Protein AF-A0A1G1J7S9-F1 (afdb_monomer)

Nearest PDB structures (foldseek):
  3nrk-assembly1_A  TM=5.063E-01  e=8.860E-03  Leptospira interrogans serovar Copenhageni str. Fiocruz L1-130
  8tnm-assembly1_A  TM=2.641E-01  e=8.146E-01  synthetic construct

Mean predicted aligned error: 11.71 Å

Radius of gyration: 23.77 Å; Cα contacts (8 Å, |Δi|>4): 138; chains: 1; bounding box: 53×66×63 Å

Sequence (191 aa):
MLKLFRKYIKLIIWLIVISFVAWGAGTLSVSQNQTTSYAGAVGGEKILNKDFLMTLRFYELLTRNRELTLDIGELRGLVWQTLVLHREAKRQNLSVTDDEVRAEIERIFSLNGTFNQHLYDTWMKTNFQSKPREFEEALRKHLASQKLRNQYLEGVPDEARNEVWFKKIAELINNAHVEDYSTAPADTQSS

Foldseek 3Di:
DVPVVVVVVVVVVVVVVVVCVVVVVVPVPDDDPPPQDFQWAWQPHTHGPLLLVLLLLLQVVVCVVVVHDDDSVVSSVVSLLLVLLLVVLVVVVNFDDPVNLVVVQQVVQDDPSGHDPVSVQVCCCVRVVVDVVSNSVSVRSVVSSVVSLCVQCVVPDPVCSVVSSVVVSVVSSVNGPITGCNPPDPVPSDD

Solvent-accessible surface area (backbone atoms only — not comparable to full-atom values): 10961 Å² total; per-residue (Å²): 138,70,64,64,57,57,57,50,48,56,55,52,50,51,52,52,52,48,52,48,51,65,49,57,69,59,55,85,77,74,84,68,98,62,83,84,56,57,30,27,29,50,65,86,43,75,37,48,32,68,61,50,53,45,35,38,54,51,48,57,52,58,32,57,76,66,77,48,89,68,55,75,66,56,45,50,50,53,35,53,52,36,54,53,36,28,51,52,16,53,75,71,68,46,78,67,53,72,66,57,49,48,52,50,50,43,63,71,37,33,59,96,87,41,68,34,66,69,61,44,53,53,48,34,45,75,74,47,73,65,40,65,66,58,54,52,56,34,49,40,35,51,51,20,27,51,50,46,51,51,63,75,43,59,94,50,54,78,92,49,39,63,59,55,48,52,55,50,51,53,53,51,53,63,73,27,56,70,42,76,44,74,79,53,69,85,84,70,84,78,128

Structure (mmCIF, N/CA/C/O backbone):
data_AF-A0A1G1J7S9-F1
#
_entry.id   AF-A0A1G1J7S9-F1
#
loop_
_atom_site.group_PDB
_atom_site.id
_atom_site.type_symbol
_atom_site.label_atom_id
_atom_site.label_alt_id
_atom_site.label_comp_id
_atom_site.label_asym_id
_atom_site.label_entity_id
_atom_site.label_seq_id
_atom_site.pdbx_PDB_ins_code
_atom_site.Cartn_x
_atom_site.Cartn_y
_atom_site.Cartn_z
_atom_site.occupancy
_atom_site.B_iso_or_equiv
_atom_site.auth_seq_id
_atom_site.auth_comp_id
_atom_site.auth_asym_id
_atom_site.auth_atom_id
_atom_site.pdbx_PDB_model_num
ATOM 1 N N . MET A 1 1 ? 29.968 -47.667 37.867 1.00 56.06 1 MET A N 1
ATOM 2 C CA . MET A 1 1 ? 29.941 -46.210 38.146 1.00 56.06 1 MET A CA 1
ATOM 3 C C . MET A 1 1 ? 29.423 -45.354 36.963 1.00 56.06 1 MET A C 1
ATOM 5 O O . MET A 1 1 ? 29.888 -44.247 36.772 1.00 56.06 1 MET A O 1
ATOM 9 N N . LEU A 1 2 ? 28.399 -45.794 36.204 1.00 57.56 2 LEU A N 1
ATOM 10 C CA . LEU A 1 2 ? 27.797 -45.019 35.081 1.00 57.56 2 LEU A CA 1
ATOM 11 C C . LEU A 1 2 ? 26.280 -44.756 35.238 1.00 57.56 2 LEU A C 1
ATOM 13 O O . LEU A 1 2 ? 25.631 -44.210 34.344 1.00 57.56 2 LEU A O 1
ATOM 17 N N . LYS A 1 3 ? 25.686 -45.175 36.365 1.00 55.25 3 LYS A N 1
ATOM 18 C CA . LYS A 1 3 ? 24.265 -44.929 36.684 1.00 55.25 3 LYS A CA 1
ATOM 19 C C . LYS A 1 3 ? 24.063 -43.648 37.501 1.00 55.25 3 LYS A C 1
ATOM 21 O O . LYS A 1 3 ? 23.069 -42.962 37.303 1.00 55.25 3 LYS A O 1
ATOM 26 N N . LEU A 1 4 ? 25.037 -43.287 38.341 1.00 55.78 4 LEU A N 1
ATOM 27 C CA . LEU A 1 4 ? 25.034 -42.025 39.090 1.00 55.78 4 LEU A CA 1
ATOM 28 C C . LEU A 1 4 ? 25.212 -40.824 38.145 1.00 55.78 4 LEU A C 1
ATOM 30 O O . LEU A 1 4 ? 24.419 -39.893 38.201 1.00 55.78 4 LEU A O 1
ATOM 34 N N . PHE A 1 5 ? 26.135 -40.904 37.179 1.00 55.94 5 PHE A N 1
ATOM 35 C CA . PHE A 1 5 ? 26.350 -39.852 36.171 1.00 55.94 5 PHE A CA 1
ATOM 36 C C . PHE A 1 5 ? 25.091 -39.537 35.346 1.00 55.94 5 PHE A C 1
ATOM 38 O O . PHE A 1 5 ? 24.748 -38.376 35.155 1.00 55.94 5 PHE A O 1
ATOM 45 N N . ARG A 1 6 ? 24.327 -40.561 34.934 1.00 60.84 6 ARG A N 1
ATOM 46 C CA . ARG A 1 6 ? 23.051 -40.377 34.217 1.00 60.84 6 ARG A CA 1
ATOM 47 C C . ARG A 1 6 ? 21.948 -39.747 35.073 1.00 60.84 6 ARG A C 1
ATOM 49 O O . ARG A 1 6 ? 21.084 -39.063 34.529 1.00 60.84 6 ARG A O 1
ATOM 56 N N . LYS A 1 7 ? 21.976 -39.957 36.395 1.00 64.44 7 LYS A N 1
ATOM 57 C CA . LYS A 1 7 ? 21.019 -39.353 37.335 1.00 64.44 7 LYS A CA 1
ATOM 58 C C . LYS A 1 7 ? 21.272 -37.851 37.490 1.00 64.44 7 LYS A C 1
ATOM 60 O O . LYS A 1 7 ? 20.320 -37.079 37.443 1.00 64.44 7 LYS A O 1
ATOM 65 N N . TYR A 1 8 ? 22.537 -37.441 37.591 1.00 72.19 8 TYR A N 1
ATOM 66 C CA . TYR A 1 8 ? 22.898 -36.024 37.704 1.00 72.19 8 TYR A CA 1
ATOM 67 C C . TYR A 1 8 ? 22.869 -35.285 36.360 1.00 72.19 8 TYR A C 1
ATOM 69 O O . TYR A 1 8 ? 22.501 -34.119 36.339 1.00 72.19 8 TYR A O 1
ATOM 77 N N . ILE A 1 9 ? 23.133 -35.957 35.230 1.00 77.81 9 ILE A N 1
ATOM 78 C CA . ILE A 1 9 ? 22.975 -35.368 33.886 1.00 77.81 9 ILE A CA 1
ATOM 79 C C . ILE A 1 9 ? 21.539 -34.891 33.647 1.00 77.81 9 ILE A C 1
ATOM 81 O O . ILE A 1 9 ? 21.345 -33.773 33.186 1.00 77.81 9 ILE A O 1
ATOM 85 N N . LYS A 1 10 ? 20.523 -35.694 33.999 1.00 71.88 10 LYS A N 1
ATOM 86 C CA . LYS A 1 10 ? 19.121 -35.265 33.855 1.00 71.88 10 LYS A CA 1
ATOM 87 C C . LYS A 1 10 ? 18.805 -34.035 34.708 1.00 71.88 10 LYS A C 1
ATOM 89 O O . LYS A 1 10 ? 18.082 -33.159 34.251 1.00 71.88 10 LYS A O 1
ATOM 94 N N . LEU A 1 11 ? 19.371 -33.961 35.913 1.00 80.56 11 LEU A N 1
ATOM 95 C CA . LEU A 1 11 ? 19.177 -32.838 36.830 1.00 80.56 11 LEU A CA 1
ATOM 96 C C . LEU A 1 11 ? 19.876 -31.561 36.328 1.00 80.56 11 LEU A C 1
ATOM 98 O O . LEU A 1 11 ? 19.285 -30.488 36.375 1.00 80.56 11 LEU A O 1
ATOM 102 N N . ILE A 1 12 ? 21.085 -31.685 35.773 1.00 80.50 12 ILE A N 1
ATOM 103 C CA . ILE A 1 12 ? 21.832 -30.573 35.164 1.00 80.50 12 ILE A CA 1
ATOM 104 C C . ILE A 1 12 ? 21.127 -30.064 33.900 1.00 80.50 12 ILE A C 1
ATOM 106 O O . ILE A 1 12 ? 20.976 -28.858 33.735 1.00 80.50 12 ILE A O 1
ATOM 110 N N . ILE A 1 13 ? 20.638 -30.960 33.034 1.00 81.19 13 ILE A N 1
ATOM 111 C CA . ILE A 1 13 ? 19.870 -30.576 31.838 1.00 81.19 13 ILE A CA 1
ATOM 112 C C . ILE A 1 13 ? 18.599 -29.825 32.242 1.00 81.19 13 ILE A C 1
ATOM 114 O O . ILE A 1 13 ? 18.286 -28.800 31.647 1.00 81.19 13 ILE A O 1
ATOM 118 N N . TRP A 1 14 ? 17.890 -30.287 33.274 1.00 82.56 14 TRP A N 1
ATOM 119 C CA . TRP A 1 14 ? 16.675 -29.618 33.737 1.00 82.56 14 TRP A CA 1
ATOM 120 C C . TRP A 1 14 ? 16.963 -28.224 34.320 1.00 82.56 14 TRP A C 1
ATOM 122 O O . TRP A 1 14 ? 16.223 -27.283 34.045 1.00 82.56 14 TRP A O 1
ATOM 132 N N . LEU A 1 15 ? 18.087 -28.056 35.027 1.00 83.88 15 LEU A N 1
ATOM 133 C CA . LEU A 1 15 ? 18.566 -26.748 35.492 1.00 83.88 15 LEU A CA 1
ATOM 134 C C . LEU A 1 15 ? 18.908 -25.789 34.339 1.00 83.88 15 LEU A C 1
ATOM 136 O O . LEU A 1 15 ? 18.556 -24.615 34.411 1.00 83.88 15 LEU A O 1
ATOM 140 N N . ILE A 1 16 ? 19.546 -26.279 33.270 1.00 81.31 16 ILE A N 1
ATOM 141 C CA . ILE A 1 16 ? 19.858 -25.475 32.073 1.00 81.31 16 ILE A CA 1
ATOM 142 C C . ILE A 1 16 ? 18.579 -25.092 31.321 1.00 81.31 16 ILE A C 1
ATOM 144 O O . ILE A 1 16 ? 18.435 -23.958 30.882 1.00 81.31 16 ILE A O 1
ATOM 148 N N . VAL A 1 17 ? 17.620 -26.009 31.183 1.00 80.81 17 VAL A N 1
ATOM 149 C CA . VAL A 1 17 ? 16.337 -25.704 30.532 1.00 80.81 17 VAL A CA 1
ATOM 150 C C . VAL A 1 17 ? 15.580 -24.634 31.318 1.00 80.81 17 VAL A C 1
ATOM 152 O O . VAL A 1 17 ? 15.053 -23.705 30.718 1.00 80.81 17 VAL A O 1
ATOM 155 N N . ILE A 1 18 ? 15.575 -24.696 32.652 1.00 80.06 18 ILE A N 1
ATOM 156 C CA . ILE A 1 18 ? 14.929 -23.669 33.480 1.00 80.06 18 ILE A CA 1
ATOM 157 C C . ILE A 1 18 ? 15.665 -22.339 33.424 1.00 80.06 18 ILE A C 1
ATOM 159 O O . ILE A 1 18 ? 14.998 -21.311 33.388 1.00 80.06 18 ILE A O 1
ATOM 163 N N . SER A 1 19 ? 16.999 -22.318 33.364 1.00 74.81 19 SER A N 1
ATOM 164 C CA . SER A 1 19 ? 17.717 -21.056 33.166 1.00 74.81 19 SER A CA 1
ATOM 165 C C . SER A 1 19 ? 17.421 -20.452 31.789 1.00 74.81 19 SER A C 1
ATOM 167 O O . SER A 1 19 ? 17.214 -19.247 31.697 1.00 74.81 19 SER A O 1
ATOM 169 N N . PHE A 1 20 ? 17.284 -21.272 30.741 1.00 73.00 20 PHE A N 1
ATOM 170 C CA . PHE A 1 20 ? 16.847 -20.824 29.415 1.00 73.00 20 PHE A CA 1
ATOM 171 C C . PHE A 1 20 ? 15.379 -20.398 29.365 1.00 73.00 20 PHE A C 1
ATOM 173 O O . PHE A 1 20 ? 15.055 -19.513 28.590 1.00 73.00 20 PHE A O 1
ATOM 180 N N . VAL A 1 21 ? 14.484 -20.967 30.173 1.00 69.69 21 VAL A N 1
ATOM 181 C CA . VAL A 1 21 ? 13.082 -20.519 30.251 1.00 69.69 21 VAL A CA 1
ATOM 182 C C . VAL A 1 21 ?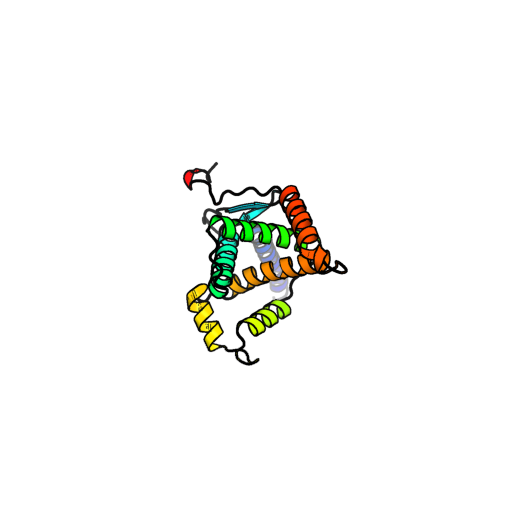 12.965 -19.247 31.096 1.00 69.69 21 VAL A C 1
ATOM 184 O O . VAL A 1 21 ? 12.269 -18.318 30.701 1.00 69.69 21 VAL A O 1
ATOM 187 N N . ALA A 1 22 ? 13.691 -19.154 32.211 1.00 67.06 22 ALA A N 1
ATOM 188 C CA . ALA A 1 22 ? 13.709 -17.977 33.077 1.00 67.06 22 ALA A CA 1
ATOM 189 C C . ALA A 1 22 ? 14.392 -16.771 32.412 1.00 67.06 22 ALA A C 1
ATOM 191 O O . ALA A 1 22 ? 13.950 -15.641 32.602 1.00 67.06 22 ALA A O 1
ATOM 192 N N . TRP A 1 23 ? 15.431 -16.996 31.600 1.00 60.09 23 TRP A N 1
ATOM 193 C CA . TRP A 1 23 ? 16.099 -15.930 30.849 1.00 60.09 23 TRP A CA 1
ATOM 194 C C . TRP A 1 23 ? 15.500 -15.729 29.449 1.00 60.09 23 TRP A C 1
ATOM 196 O O . TRP A 1 23 ? 15.384 -14.597 28.992 1.00 60.09 23 TRP A O 1
ATOM 206 N N . GLY A 1 24 ? 15.044 -16.796 28.788 1.00 49.41 24 GLY A N 1
ATOM 207 C CA . GLY A 1 24 ? 14.437 -16.769 27.451 1.00 49.41 24 GLY A CA 1
ATOM 208 C C . GLY A 1 24 ? 12.995 -16.264 27.413 1.00 49.41 24 GLY A C 1
ATOM 209 O O . GLY A 1 24 ? 12.549 -15.801 26.369 1.00 49.41 24 GLY A O 1
ATOM 210 N N . ALA A 1 25 ? 12.279 -16.264 28.544 1.00 54.41 25 ALA A N 1
ATOM 211 C CA . ALA A 1 25 ? 11.043 -15.491 28.690 1.00 54.41 25 ALA A CA 1
ATOM 212 C C . ALA A 1 25 ? 11.312 -13.986 28.909 1.00 54.41 25 ALA A C 1
ATOM 214 O O . ALA A 1 25 ? 10.426 -13.167 28.681 1.00 54.41 25 ALA A O 1
ATOM 215 N N . GLY A 1 26 ? 12.530 -13.612 29.323 1.00 47.41 26 GLY A N 1
ATOM 216 C CA . GLY A 1 26 ? 12.946 -12.223 29.554 1.00 47.41 26 GLY A CA 1
ATOM 217 C C . GLY A 1 26 ? 13.626 -11.543 28.358 1.00 47.41 26 GLY A C 1
ATOM 218 O O . GLY A 1 26 ? 13.825 -10.331 28.384 1.00 47.41 26 GLY A O 1
ATOM 219 N N . THR A 1 27 ? 13.971 -12.278 27.296 1.00 46.66 27 THR A N 1
ATOM 220 C CA . THR A 1 27 ? 14.646 -11.733 26.101 1.00 46.66 27 THR A CA 1
ATOM 221 C C . THR A 1 27 ? 13.706 -11.311 24.972 1.00 46.66 27 THR A C 1
ATOM 223 O O . THR A 1 27 ? 14.185 -10.837 23.945 1.00 46.66 27 THR A O 1
ATOM 226 N N . LEU A 1 28 ? 12.381 -11.353 25.166 1.00 45.84 28 LEU A N 1
ATOM 227 C CA . LEU A 1 28 ? 11.438 -10.667 24.264 1.00 45.84 28 LEU A CA 1
ATOM 228 C C . LEU A 1 28 ? 11.470 -9.131 24.398 1.00 45.84 28 LEU A C 1
ATOM 230 O O . LEU A 1 28 ? 10.787 -8.444 23.645 1.00 45.84 28 LEU A O 1
ATOM 234 N N . SER A 1 29 ? 12.307 -8.587 25.287 1.00 52.69 29 SER A N 1
ATOM 235 C CA . SER A 1 29 ? 12.442 -7.142 25.503 1.00 52.69 29 SER A CA 1
ATOM 236 C C . SER A 1 29 ? 13.888 -6.646 25.397 1.00 52.69 29 SER A C 1
ATOM 238 O O . SER A 1 29 ? 14.289 -5.743 26.128 1.00 52.69 29 SER A O 1
ATOM 240 N N . VAL A 1 30 ? 14.693 -7.216 24.491 1.00 45.62 30 VAL A N 1
ATOM 241 C CA . VAL A 1 30 ? 15.992 -6.634 24.113 1.00 45.62 30 VAL A CA 1
ATOM 242 C C . VAL A 1 30 ? 16.051 -6.413 22.609 1.00 45.62 30 VAL A C 1
ATOM 244 O O . VAL A 1 30 ? 16.372 -7.323 21.855 1.00 45.62 30 VAL A O 1
ATOM 247 N N . SER A 1 31 ? 15.752 -5.180 22.201 1.00 40.19 31 SER A N 1
ATOM 248 C CA . SER A 1 31 ? 16.283 -4.451 21.036 1.00 40.19 31 SER A CA 1
ATOM 249 C C . SER A 1 31 ? 15.275 -3.330 20.764 1.00 40.19 31 SER A C 1
ATOM 251 O O . SER A 1 31 ? 14.092 -3.595 20.625 1.00 40.19 31 SER A O 1
ATOM 253 N N . GLN A 1 32 ? 15.587 -2.046 20.704 1.00 38.81 32 GLN A N 1
ATOM 254 C CA . GLN A 1 32 ? 16.833 -1.304 20.654 1.00 38.81 32 GLN A CA 1
ATOM 255 C C . GLN A 1 32 ? 16.390 0.158 20.723 1.00 38.81 32 GLN A C 1
ATOM 257 O O . GLN A 1 32 ? 15.268 0.489 20.343 1.00 38.81 32 GLN A O 1
ATOM 262 N N . ASN A 1 33 ? 17.258 1.026 21.220 1.00 38.06 33 ASN A N 1
ATOM 263 C CA . ASN A 1 33 ? 17.062 2.470 21.322 1.00 38.06 33 ASN A CA 1
ATOM 264 C C . ASN A 1 33 ? 17.005 3.146 19.926 1.00 38.06 33 ASN A C 1
ATOM 266 O O . ASN A 1 33 ? 17.763 4.061 19.626 1.00 38.06 33 ASN A O 1
ATOM 270 N N . GLN A 1 34 ? 16.147 2.663 19.027 1.00 45.53 34 GLN A N 1
ATOM 271 C CA . GLN A 1 34 ? 15.606 3.442 17.928 1.00 45.53 34 GLN A CA 1
ATOM 272 C C . GLN A 1 34 ? 14.356 4.089 18.498 1.00 45.53 34 GLN A C 1
ATOM 274 O O . GLN A 1 34 ? 13.411 3.393 18.868 1.00 45.53 34 GLN A O 1
ATOM 279 N N . THR A 1 35 ? 14.374 5.411 18.625 1.00 52.56 35 THR A N 1
ATOM 280 C CA . THR A 1 35 ? 13.172 6.201 18.874 1.00 52.56 35 THR A CA 1
ATOM 281 C C . THR A 1 35 ? 12.108 5.731 17.885 1.00 52.56 35 THR A C 1
ATOM 283 O O . THR A 1 35 ? 12.190 5.992 16.686 1.00 52.56 35 THR A O 1
ATOM 286 N N . THR A 1 36 ? 11.168 4.913 18.361 1.00 64.31 36 THR A N 1
ATOM 287 C CA . THR A 1 36 ? 10.119 4.353 17.514 1.00 64.31 36 THR A CA 1
ATOM 288 C C . THR A 1 36 ? 9.196 5.513 17.187 1.00 64.31 36 THR A C 1
ATOM 290 O O . THR A 1 36 ? 8.314 5.855 17.968 1.00 64.31 36 THR A O 1
ATOM 293 N N . SER A 1 37 ? 9.496 6.193 16.084 1.00 85.19 37 SER A N 1
ATOM 294 C CA . SER A 1 37 ? 8.723 7.329 15.607 1.00 85.19 37 SER A CA 1
ATOM 295 C C . SER A 1 37 ? 7.482 6.807 14.898 1.00 85.19 37 SER A C 1
ATOM 297 O O . SER A 1 37 ? 7.543 5.867 14.094 1.00 85.19 37 SER A O 1
ATOM 299 N N . TYR A 1 38 ? 6.351 7.423 15.215 1.00 88.94 38 TYR A N 1
ATOM 300 C CA . TYR A 1 38 ? 5.054 7.104 14.643 1.00 88.94 38 TYR A CA 1
ATOM 301 C C . TYR A 1 38 ? 4.639 8.229 13.698 1.00 88.94 38 TYR A C 1
ATOM 303 O O . TYR A 1 38 ? 4.807 9.407 14.012 1.00 88.94 38 TYR A O 1
ATOM 311 N N . ALA A 1 39 ? 4.100 7.863 12.537 1.00 91.12 39 ALA A N 1
ATOM 312 C CA . ALA A 1 39 ? 3.533 8.828 11.595 1.00 91.12 39 ALA A CA 1
ATOM 313 C C . ALA A 1 39 ? 2.125 9.274 12.005 1.00 91.12 39 ALA A C 1
ATOM 315 O O . ALA A 1 39 ? 1.639 10.286 11.517 1.00 91.12 39 ALA A O 1
ATOM 316 N N . GLY A 1 40 ? 1.461 8.518 12.879 1.00 92.19 40 GLY A N 1
ATOM 317 C CA . GLY A 1 40 ? 0.076 8.760 13.251 1.00 92.19 40 GLY A CA 1
ATOM 318 C C . GLY A 1 40 ? -0.571 7.538 13.881 1.00 92.19 40 GLY A C 1
ATOM 319 O O . GLY A 1 40 ? 0.119 6.585 14.266 1.00 92.19 40 GLY A O 1
ATOM 320 N N . ALA A 1 41 ? -1.896 7.542 13.934 1.00 90.81 41 ALA A N 1
ATOM 321 C CA . ALA A 1 41 ? -2.703 6.420 14.379 1.00 90.81 41 ALA A CA 1
ATOM 322 C C . ALA A 1 41 ? -3.950 6.242 13.506 1.00 90.81 41 ALA A C 1
ATOM 324 O O . ALA A 1 41 ? -4.498 7.196 12.958 1.00 90.81 41 ALA A O 1
ATOM 325 N N . VAL A 1 42 ? -4.401 4.995 13.390 1.00 90.94 42 VAL A N 1
ATOM 326 C CA . VAL A 1 42 ? -5.665 4.625 12.747 1.00 90.94 42 VAL A CA 1
ATOM 327 C C . VAL A 1 42 ? -6.445 3.792 13.755 1.00 90.94 42 VAL A C 1
ATOM 329 O O . VAL A 1 42 ? -5.980 2.738 14.184 1.00 90.94 42 VAL A O 1
ATOM 332 N N . GLY A 1 43 ? -7.607 4.267 14.194 1.00 86.12 43 GLY A N 1
ATOM 333 C CA . GLY A 1 43 ? -8.473 3.581 15.153 1.00 86.12 43 GLY A CA 1
ATOM 334 C C . GLY A 1 43 ? -7.741 3.211 16.445 1.00 86.12 43 GLY A C 1
ATOM 335 O O . GLY A 1 43 ? -7.850 2.071 16.901 1.00 86.12 43 GLY A O 1
ATOM 336 N N . GLY A 1 44 ? -6.911 4.127 16.955 1.00 85.25 44 GLY A N 1
ATOM 337 C CA . GLY A 1 44 ? -6.095 3.948 18.161 1.00 85.25 44 GLY A CA 1
ATOM 338 C C . GLY A 1 44 ? -4.854 3.054 18.013 1.00 85.25 44 GLY A C 1
ATOM 339 O O . GLY A 1 44 ? -4.089 2.925 18.966 1.00 85.25 44 GLY A O 1
ATOM 340 N N . GLU A 1 45 ? -4.608 2.446 16.848 1.00 88.19 45 GLU A N 1
ATOM 341 C CA . GLU A 1 45 ? -3.373 1.690 16.590 1.00 88.19 45 GLU A CA 1
ATOM 342 C C . GLU A 1 45 ? -2.344 2.605 15.937 1.00 88.19 45 GLU A C 1
ATOM 344 O O . GLU A 1 45 ? -2.616 3.235 14.912 1.00 88.19 45 GLU A O 1
ATOM 349 N N . LYS A 1 46 ? -1.155 2.674 16.532 1.00 91.31 46 LYS A N 1
ATOM 350 C CA . LYS A 1 46 ? -0.091 3.539 16.036 1.00 91.31 46 LYS A CA 1
ATOM 351 C C . LYS A 1 46 ? 0.501 2.986 14.741 1.00 91.31 46 LYS A C 1
ATOM 353 O O . LYS A 1 46 ? 0.829 1.805 14.651 1.00 91.31 46 LYS A O 1
ATOM 358 N N . ILE A 1 47 ? 0.711 3.867 13.770 1.00 92.06 47 ILE A N 1
ATOM 359 C CA . ILE A 1 47 ? 1.382 3.555 12.511 1.00 92.06 47 ILE A CA 1
ATOM 360 C C . ILE A 1 47 ? 2.846 3.962 12.617 1.00 92.06 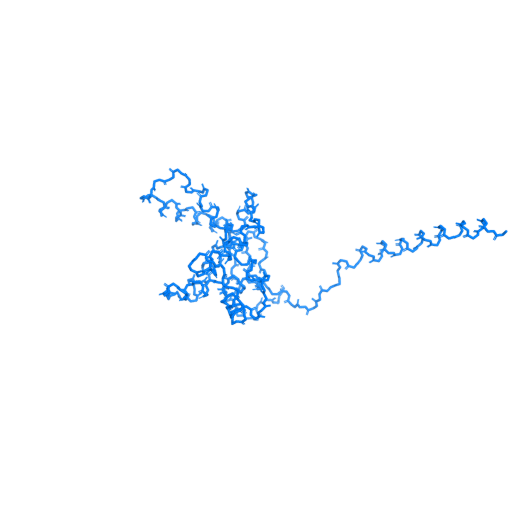47 ILE A C 1
ATOM 362 O O . ILE A 1 47 ? 3.171 5.130 12.843 1.00 92.06 47 ILE A O 1
ATOM 366 N N . LEU A 1 48 ? 3.743 2.993 12.435 1.00 91.44 48 LEU A N 1
ATOM 367 C CA . LEU A 1 48 ? 5.180 3.243 12.407 1.00 91.44 48 LEU A CA 1
ATOM 368 C C . LEU A 1 48 ? 5.529 4.196 11.263 1.00 91.44 48 LEU A C 1
ATOM 370 O O . LEU A 1 48 ? 5.077 4.020 10.131 1.00 91.44 48 LEU A O 1
ATOM 374 N N . ASN A 1 49 ? 6.405 5.165 11.532 1.00 90.31 49 ASN A N 1
ATOM 375 C CA . ASN A 1 49 ? 6.830 6.124 10.514 1.00 90.31 49 ASN A CA 1
ATOM 376 C C . ASN A 1 49 ? 7.488 5.424 9.312 1.00 90.31 49 ASN A C 1
ATOM 378 O O . ASN A 1 49 ? 7.280 5.804 8.163 1.00 90.31 49 ASN A O 1
ATOM 382 N N . LYS A 1 50 ? 8.207 4.321 9.562 1.00 89.19 50 LYS A N 1
ATOM 383 C CA . LYS A 1 50 ? 8.763 3.473 8.502 1.00 89.19 50 LYS A CA 1
ATOM 384 C C . LYS A 1 50 ? 7.684 2.954 7.542 1.00 89.19 50 LYS A C 1
ATOM 386 O O . LYS A 1 50 ? 7.887 3.006 6.332 1.00 89.19 50 LYS A O 1
ATOM 391 N N . ASP A 1 51 ? 6.562 2.461 8.062 1.00 90.31 51 ASP A N 1
ATOM 392 C CA . ASP A 1 51 ? 5.485 1.898 7.238 1.00 90.31 51 ASP A CA 1
ATOM 393 C C . ASP A 1 51 ? 4.784 2.976 6.412 1.00 90.31 51 ASP A C 1
ATOM 395 O O . ASP A 1 51 ? 4.466 2.757 5.238 1.00 90.31 51 ASP A O 1
ATOM 399 N N . PHE A 1 52 ? 4.592 4.155 7.004 1.00 93.38 52 PHE A N 1
ATOM 400 C CA . PHE A 1 52 ? 4.050 5.317 6.312 1.00 93.38 52 PHE A CA 1
ATOM 401 C C . PHE A 1 52 ? 4.955 5.754 5.155 1.00 93.38 52 PHE A C 1
ATOM 403 O O . PHE A 1 52 ? 4.506 5.801 4.013 1.00 93.38 52 PHE A O 1
ATOM 410 N N . LEU A 1 53 ? 6.245 5.990 5.419 1.00 91.25 53 LEU A N 1
ATOM 411 C CA . LEU A 1 53 ? 7.209 6.437 4.405 1.00 91.25 53 LEU A CA 1
ATOM 412 C C . LEU A 1 53 ? 7.412 5.407 3.288 1.00 91.25 53 LEU A C 1
ATOM 414 O O . LEU A 1 53 ? 7.555 5.774 2.124 1.00 91.25 53 LEU A O 1
ATOM 418 N N . MET A 1 54 ? 7.391 4.115 3.622 1.00 91.50 54 MET A N 1
ATOM 419 C CA . MET A 1 54 ? 7.444 3.029 2.643 1.00 91.50 54 MET A CA 1
ATOM 420 C C . MET A 1 54 ? 6.235 3.065 1.697 1.00 91.50 54 MET A C 1
ATOM 422 O O . MET A 1 54 ? 6.391 2.944 0.483 1.00 91.50 54 MET A O 1
ATOM 426 N N . THR A 1 55 ? 5.035 3.264 2.248 1.00 93.12 55 THR A N 1
ATOM 427 C CA . THR A 1 55 ? 3.793 3.356 1.467 1.00 93.12 55 THR A CA 1
ATOM 428 C C . THR A 1 55 ? 3.756 4.645 0.640 1.00 93.12 55 THR A C 1
ATOM 430 O O . THR A 1 55 ? 3.346 4.619 -0.518 1.00 93.12 55 THR A O 1
ATOM 433 N N . LEU A 1 56 ? 4.248 5.759 1.192 1.00 92.88 56 LEU A N 1
ATOM 434 C CA . LEU A 1 56 ? 4.383 7.034 0.486 1.00 92.88 56 LEU A CA 1
ATOM 435 C C . LEU A 1 56 ? 5.293 6.901 -0.734 1.00 92.88 56 LEU A C 1
ATOM 437 O O . LEU A 1 56 ? 4.874 7.212 -1.846 1.00 92.88 56 LEU A O 1
ATOM 441 N N . ARG A 1 57 ? 6.492 6.342 -0.542 1.00 90.50 57 ARG A N 1
ATOM 442 C CA . ARG A 1 57 ? 7.442 6.079 -1.626 1.00 90.50 57 ARG A CA 1
ATOM 443 C C . ARG A 1 57 ? 6.839 5.191 -2.714 1.00 90.50 57 ARG A C 1
ATOM 445 O O . ARG A 1 57 ? 7.072 5.430 -3.893 1.00 90.50 57 ARG A O 1
ATOM 452 N N . PHE A 1 58 ? 6.059 4.175 -2.347 1.00 91.56 58 PHE A N 1
ATOM 453 C CA . PHE A 1 58 ? 5.359 3.347 -3.331 1.00 91.56 58 PHE A CA 1
ATOM 454 C C . PHE A 1 58 ? 4.410 4.179 -4.210 1.00 91.56 58 PHE A C 1
ATOM 456 O O . PHE A 1 58 ? 4.452 4.053 -5.435 1.00 91.56 58 PHE A O 1
ATOM 463 N N . TYR A 1 59 ? 3.603 5.062 -3.613 1.00 90.69 59 TYR A N 1
ATOM 464 C CA . TYR A 1 59 ? 2.675 5.905 -4.369 1.00 90.69 59 TYR A CA 1
ATOM 465 C C . TYR A 1 59 ? 3.369 6.991 -5.188 1.00 90.69 59 TYR A C 1
ATOM 467 O O . TYR A 1 59 ? 2.966 7.191 -6.329 1.00 90.69 59 TYR A O 1
ATOM 475 N N . GLU A 1 60 ? 4.439 7.611 -4.682 1.00 89.69 60 GLU A N 1
ATOM 476 C CA . GLU A 1 60 ? 5.273 8.552 -5.451 1.00 89.69 60 GLU A CA 1
ATOM 477 C C . GLU A 1 60 ? 5.766 7.935 -6.770 1.00 89.69 60 GLU A C 1
ATOM 479 O O . GLU A 1 60 ? 5.776 8.580 -7.817 1.00 89.69 60 GLU A O 1
ATOM 484 N N . LEU A 1 61 ? 6.160 6.661 -6.735 1.00 87.19 61 LEU A N 1
ATOM 485 C CA . LEU A 1 61 ? 6.645 5.940 -7.912 1.00 87.19 61 LEU A CA 1
ATOM 486 C C . LEU A 1 61 ? 5.505 5.527 -8.840 1.00 87.19 61 LEU A C 1
ATOM 488 O O . LEU A 1 61 ? 5.630 5.626 -10.062 1.00 87.19 61 LEU A O 1
ATOM 492 N N . LEU A 1 62 ? 4.392 5.066 -8.268 1.00 84.81 62 LEU A N 1
ATOM 493 C CA . LEU A 1 62 ? 3.226 4.636 -9.030 1.00 84.81 62 LEU A CA 1
ATOM 494 C C . LEU A 1 62 ? 2.590 5.798 -9.805 1.00 84.81 62 LEU A C 1
ATOM 496 O O . LEU A 1 62 ? 2.190 5.606 -10.953 1.00 84.81 62 LEU A O 1
ATOM 500 N N . THR A 1 63 ? 2.494 6.984 -9.201 1.00 83.38 63 THR A N 1
ATOM 501 C CA . THR A 1 63 ? 1.893 8.174 -9.826 1.00 83.38 63 THR A CA 1
ATOM 502 C C . THR A 1 63 ? 2.823 8.793 -10.859 1.00 83.38 63 THR A C 1
ATOM 504 O O . THR A 1 63 ? 2.377 9.093 -11.967 1.00 83.38 63 THR A O 1
ATOM 507 N N . ARG A 1 64 ? 4.131 8.865 -10.566 1.00 77.75 64 ARG A N 1
ATOM 508 C CA . ARG A 1 64 ? 5.151 9.317 -11.522 1.00 77.75 64 ARG A CA 1
ATOM 509 C C . ARG A 1 64 ? 5.164 8.474 -12.795 1.00 77.75 64 ARG A C 1
ATOM 511 O O . ARG A 1 64 ? 5.252 9.026 -13.886 1.00 77.75 64 ARG A O 1
ATOM 518 N N . ASN A 1 65 ? 5.030 7.154 -12.669 1.00 69.00 65 ASN A N 1
ATOM 519 C CA . ASN A 1 65 ? 4.951 6.250 -13.821 1.00 69.00 65 ASN A CA 1
ATOM 520 C C . ASN A 1 65 ? 3.675 6.433 -14.664 1.00 69.00 65 ASN A C 1
ATOM 522 O O . ASN A 1 65 ? 3.626 5.944 -15.788 1.00 69.00 65 ASN A O 1
ATOM 526 N N . ARG A 1 66 ? 2.639 7.095 -14.132 1.00 71.75 66 ARG A N 1
ATOM 527 C CA . ARG A 1 66 ? 1.356 7.346 -14.812 1.00 71.75 66 ARG A CA 1
ATOM 528 C C . ARG A 1 66 ? 1.205 8.784 -15.314 1.00 71.75 66 ARG A C 1
ATOM 530 O O . ARG A 1 66 ? 0.101 9.154 -15.695 1.00 71.75 66 ARG A O 1
ATOM 537 N N . GLU A 1 67 ? 2.271 9.586 -15.265 1.00 74.31 67 GLU A N 1
ATOM 538 C CA . GLU A 1 67 ? 2.243 11.026 -15.582 1.00 74.31 67 GLU A CA 1
ATOM 539 C C . GLU A 1 67 ? 1.218 11.819 -14.743 1.00 74.31 67 GLU A C 1
ATOM 541 O O . GLU A 1 67 ? 0.780 12.904 -15.119 1.00 74.31 67 GLU A O 1
ATOM 546 N N . LEU A 1 68 ? 0.843 11.288 -13.573 1.00 75.00 68 LEU A N 1
ATOM 547 C CA . LEU A 1 68 ? -0.045 11.957 -12.630 1.00 75.00 68 LEU A CA 1
ATOM 548 C C . LEU A 1 68 ? 0.798 12.802 -11.675 1.00 75.00 68 LEU A C 1
ATOM 550 O O . LEU A 1 68 ? 1.519 12.266 -10.830 1.00 75.00 68 LEU A O 1
ATOM 554 N N . THR A 1 69 ? 0.692 14.122 -11.796 1.00 77.75 69 THR A N 1
ATOM 555 C CA . THR A 1 69 ? 1.324 15.061 -10.864 1.00 77.75 69 THR A CA 1
ATOM 556 C C . THR A 1 69 ? 0.395 15.276 -9.679 1.00 77.75 69 THR A C 1
ATOM 558 O O . THR A 1 69 ? -0.498 16.114 -9.745 1.00 77.75 69 THR A O 1
ATOM 561 N N . LEU A 1 70 ? 0.593 14.491 -8.621 1.00 84.31 70 LEU A N 1
ATOM 562 C CA . LEU A 1 70 ? -0.050 14.726 -7.330 1.00 84.31 70 LEU A CA 1
ATOM 563 C C . LEU A 1 70 ? 0.863 15.562 -6.442 1.00 84.31 70 LEU A C 1
ATOM 565 O O . LEU A 1 70 ? 2.082 15.349 -6.429 1.00 84.31 70 LEU A O 1
ATOM 569 N N . ASP A 1 71 ? 0.283 16.482 -5.681 1.00 88.62 71 ASP A N 1
ATOM 570 C CA . ASP A 1 71 ? 1.028 17.170 -4.637 1.00 88.62 71 ASP A CA 1
ATOM 571 C C . ASP A 1 71 ? 1.304 16.246 -3.434 1.00 88.62 71 ASP A C 1
ATOM 573 O O . ASP A 1 71 ? 0.794 15.125 -3.310 1.00 88.62 71 ASP A O 1
ATOM 577 N N . ILE A 1 72 ? 2.172 16.700 -2.527 1.00 86.12 72 ILE A N 1
ATOM 578 C CA . ILE A 1 72 ? 2.563 15.902 -1.361 1.00 86.12 72 ILE A CA 1
ATOM 579 C C . ILE A 1 72 ? 1.397 15.652 -0.390 1.00 86.12 72 ILE A C 1
ATOM 581 O O . ILE A 1 72 ? 1.385 14.629 0.292 1.00 86.12 72 ILE A O 1
ATOM 585 N N . GLY A 1 73 ? 0.421 16.557 -0.313 1.00 88.25 73 GLY A N 1
ATOM 586 C CA . GLY A 1 73 ? -0.781 16.400 0.503 1.00 88.25 73 GLY A CA 1
ATOM 587 C C . GLY A 1 73 ? -1.709 15.326 -0.062 1.00 88.25 73 GLY A C 1
ATOM 588 O O . GLY A 1 73 ? -2.157 14.453 0.681 1.00 88.25 73 GLY A O 1
ATOM 589 N N . GLU A 1 74 ? -1.923 15.322 -1.376 1.00 90.31 74 GLU A N 1
ATOM 590 C CA . GLU A 1 74 ? -2.698 14.299 -2.084 1.00 90.31 74 GLU A CA 1
ATOM 591 C C . GLU A 1 74 ? -2.061 12.911 -1.941 1.00 90.31 74 GLU A C 1
ATOM 593 O O . GLU A 1 74 ? -2.744 11.937 -1.611 1.00 90.31 74 GLU A O 1
ATOM 598 N N . LEU A 1 75 ? -0.736 12.817 -2.101 1.00 91.44 75 LEU A N 1
ATOM 599 C CA . LEU A 1 75 ? 0.010 11.575 -1.883 1.00 91.44 75 LEU A CA 1
ATOM 600 C C . LEU A 1 75 ? -0.138 11.061 -0.448 1.00 91.44 75 LEU A C 1
ATOM 602 O O . LEU A 1 75 ? -0.403 9.876 -0.240 1.00 91.44 75 LEU A O 1
ATOM 606 N N . ARG A 1 76 ? -0.017 11.939 0.554 1.00 92.06 76 ARG A N 1
ATOM 607 C CA . ARG A 1 76 ? -0.247 11.573 1.962 1.00 92.06 76 ARG A CA 1
ATOM 608 C C . ARG A 1 76 ? -1.685 11.117 2.201 1.00 92.06 76 ARG A C 1
ATOM 610 O O . ARG A 1 76 ? -1.893 10.133 2.909 1.00 92.06 76 ARG A O 1
ATOM 617 N N . GLY A 1 77 ? -2.660 11.765 1.566 1.00 92.12 77 GLY A N 1
ATOM 618 C CA . GLY A 1 77 ? -4.059 11.340 1.577 1.00 92.12 77 GLY A CA 1
ATOM 619 C C . GLY A 1 77 ? -4.237 9.912 1.054 1.00 92.12 77 GLY A C 1
ATOM 620 O O . GLY A 1 77 ? -4.880 9.095 1.715 1.00 92.12 77 GLY A O 1
ATOM 621 N N . LEU A 1 78 ? -3.603 9.570 -0.073 1.00 92.50 78 LEU A N 1
ATOM 622 C CA . LEU A 1 78 ? -3.610 8.205 -0.621 1.00 92.50 78 LEU A CA 1
ATOM 623 C C . LEU A 1 78 ? -2.961 7.189 0.324 1.00 92.50 78 LEU A C 1
ATOM 625 O O . LEU A 1 78 ? -3.449 6.061 0.456 1.00 92.50 78 LEU A O 1
ATOM 629 N N . VAL A 1 79 ? -1.881 7.575 1.007 1.00 94.56 79 VAL A N 1
ATOM 630 C CA . VAL A 1 79 ? -1.229 6.720 2.006 1.00 94.56 79 VAL A CA 1
ATOM 631 C C . VAL A 1 79 ? -2.178 6.430 3.161 1.00 94.56 79 VAL A C 1
ATOM 633 O O . VAL A 1 79 ? -2.419 5.260 3.459 1.00 94.56 79 VAL A O 1
ATOM 636 N N . TRP A 1 80 ? -2.770 7.456 3.775 1.00 95.00 80 TRP A N 1
ATOM 637 C CA . TRP A 1 80 ? -3.715 7.268 4.877 1.00 95.00 80 TRP A CA 1
ATOM 638 C C . TRP A 1 80 ? -4.940 6.460 4.459 1.00 95.00 80 TRP A C 1
ATOM 640 O O . TRP A 1 80 ? -5.316 5.518 5.156 1.00 95.00 80 TRP A O 1
ATOM 650 N N . GLN A 1 81 ? -5.501 6.749 3.284 1.00 94.62 81 GLN A N 1
ATOM 651 C CA . GLN A 1 81 ? -6.591 5.975 2.697 1.00 94.62 81 GLN A CA 1
ATOM 652 C C . GLN A 1 81 ? -6.222 4.488 2.579 1.00 94.62 81 GLN A C 1
ATOM 654 O O . GLN A 1 81 ? -6.986 3.620 2.996 1.00 94.62 81 GLN A O 1
ATOM 659 N N . THR A 1 82 ? -5.027 4.188 2.067 1.00 95.25 82 THR A N 1
ATOM 660 C CA . THR A 1 82 ? -4.530 2.811 1.917 1.00 95.25 82 THR A CA 1
ATOM 661 C C . THR A 1 82 ? -4.329 2.128 3.263 1.00 95.25 82 THR A C 1
ATOM 663 O O . THR A 1 82 ? -4.649 0.954 3.410 1.00 95.25 82 THR A O 1
ATOM 666 N N . LEU A 1 83 ? -3.816 2.838 4.269 1.00 94.50 83 LEU A N 1
ATOM 667 C CA . LEU A 1 83 ? -3.611 2.278 5.605 1.00 94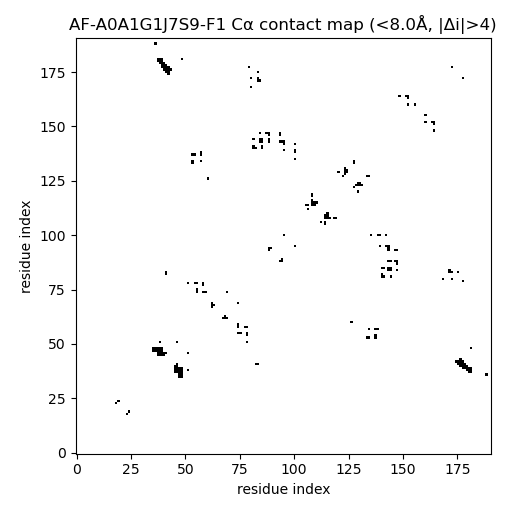.50 83 LEU A CA 1
ATOM 668 C C . LEU A 1 83 ? -4.943 1.950 6.293 1.00 94.50 83 LEU A C 1
ATOM 670 O O . LEU A 1 83 ? -5.074 0.875 6.882 1.00 94.50 83 LEU A O 1
ATOM 674 N N . VAL A 1 84 ? -5.943 2.826 6.157 1.00 95.56 84 VAL A N 1
ATOM 675 C CA . VAL A 1 84 ? -7.315 2.579 6.628 1.00 95.56 84 VAL A CA 1
ATOM 676 C C . VAL A 1 84 ? -7.912 1.359 5.928 1.00 95.56 84 VAL A C 1
ATOM 678 O O . VAL A 1 84 ? -8.401 0.443 6.589 1.00 95.56 84 VAL A O 1
ATOM 681 N N . LEU A 1 85 ? -7.828 1.307 4.597 1.00 95.25 85 LEU A N 1
ATOM 682 C CA . LEU A 1 85 ? -8.361 0.198 3.806 1.00 95.25 85 LEU A CA 1
ATOM 683 C C . LEU A 1 85 ? -7.663 -1.126 4.101 1.00 95.25 85 LEU A C 1
ATOM 685 O O . LEU A 1 85 ? -8.324 -2.150 4.222 1.00 95.25 85 LEU A O 1
ATOM 689 N N . HIS A 1 86 ? -6.344 -1.119 4.270 1.00 93.94 86 HIS A N 1
ATOM 690 C CA . HIS A 1 86 ? -5.586 -2.309 4.641 1.00 93.94 86 HIS A CA 1
ATOM 691 C C . HIS A 1 86 ? -5.996 -2.844 6.015 1.00 93.94 86 HIS A C 1
ATOM 693 O O . HIS A 1 86 ? -6.149 -4.053 6.196 1.00 93.94 86 HIS A O 1
ATOM 699 N N . ARG A 1 87 ? -6.212 -1.955 6.992 1.00 92.44 87 ARG A N 1
ATOM 700 C CA . ARG A 1 87 ? -6.721 -2.350 8.311 1.00 92.44 87 ARG A CA 1
ATOM 701 C C . ARG A 1 87 ? -8.120 -2.950 8.207 1.00 92.44 87 ARG A C 1
ATOM 703 O O . ARG A 1 87 ? -8.389 -3.985 8.812 1.00 92.44 87 ARG A O 1
ATOM 710 N N . GLU A 1 88 ? -8.994 -2.324 7.432 1.00 94.75 88 GLU A N 1
ATOM 711 C CA . GLU A 1 88 ? -10.348 -2.822 7.216 1.00 94.75 88 GLU A CA 1
ATOM 712 C C . GLU A 1 88 ? -10.345 -4.182 6.501 1.00 94.75 88 GLU A C 1
ATOM 714 O O . GLU A 1 88 ? -11.057 -5.098 6.908 1.00 94.75 88 GLU A O 1
ATOM 719 N N . ALA A 1 89 ? -9.473 -4.365 5.508 1.00 94.50 89 ALA A N 1
ATOM 720 C CA . ALA A 1 89 ? -9.274 -5.638 4.827 1.00 94.50 89 ALA A CA 1
ATOM 721 C C . ALA A 1 89 ? -8.829 -6.727 5.816 1.00 94.50 89 ALA A C 1
ATOM 723 O O . ALA A 1 89 ? -9.421 -7.806 5.855 1.00 94.50 89 ALA A O 1
ATOM 724 N N . LYS A 1 90 ? -7.862 -6.425 6.696 1.00 91.56 90 LYS A N 1
ATOM 725 C CA . LYS A 1 90 ? -7.453 -7.332 7.782 1.00 91.56 90 LYS A CA 1
ATOM 726 C C . LYS A 1 90 ? -8.614 -7.688 8.709 1.00 91.56 90 LYS A C 1
ATOM 728 O O . LYS A 1 90 ? -8.773 -8.858 9.043 1.00 91.56 90 LYS A O 1
ATOM 733 N N . ARG A 1 91 ? -9.440 -6.711 9.098 1.00 92.69 91 ARG A N 1
ATOM 734 C CA . ARG A 1 91 ? -10.625 -6.930 9.948 1.00 92.69 91 ARG A CA 1
ATOM 735 C C . ARG A 1 91 ? -11.629 -7.887 9.298 1.00 92.69 91 ARG A C 1
ATOM 737 O O . ARG A 1 91 ? -12.271 -8.662 9.999 1.00 92.69 91 ARG A O 1
ATOM 744 N N . GLN A 1 92 ? -11.742 -7.850 7.971 1.00 94.44 92 GLN A N 1
ATOM 745 C CA . GLN A 1 92 ? -12.599 -8.739 7.183 1.00 94.44 92 GLN A CA 1
ATOM 746 C C . GLN A 1 92 ? -11.922 -10.058 6.778 1.00 94.44 92 GLN A C 1
ATOM 748 O O . GLN A 1 92 ? -12.504 -10.833 6.027 1.00 94.44 92 GLN A O 1
ATOM 753 N N . ASN A 1 93 ? -10.714 -10.342 7.277 1.00 92.81 93 ASN A N 1
ATOM 754 C CA . ASN A 1 93 ? -9.911 -11.510 6.898 1.00 92.81 93 ASN A CA 1
ATOM 755 C C . ASN A 1 93 ? -9.581 -11.580 5.394 1.00 92.81 93 ASN A C 1
ATOM 757 O O . ASN A 1 93 ? -9.335 -12.657 4.853 1.00 92.81 93 ASN A O 1
ATOM 761 N N . LEU A 1 94 ? -9.520 -10.428 4.723 1.00 92.44 94 LEU A N 1
ATOM 762 C CA . LEU A 1 94 ? -9.025 -10.312 3.355 1.00 92.44 94 LEU A CA 1
ATOM 763 C C . LEU A 1 94 ? -7.501 -10.248 3.379 1.00 92.44 94 LEU A C 1
ATOM 765 O O . LEU A 1 94 ? -6.893 -9.179 3.460 1.00 92.44 94 LEU A O 1
ATOM 769 N N . SER A 1 95 ? -6.874 -11.419 3.333 1.00 89.38 95 SER A N 1
ATOM 770 C CA . SER A 1 95 ? -5.427 -11.539 3.207 1.00 89.38 95 SER A CA 1
ATOM 771 C C . SER A 1 95 ? -4.986 -11.496 1.739 1.00 89.38 95 SER A C 1
ATOM 773 O O . SER A 1 95 ? -5.727 -11.830 0.809 1.00 89.38 95 SER A O 1
ATOM 775 N N . VAL A 1 96 ? -3.753 -11.043 1.527 1.00 95.69 96 VAL A N 1
ATOM 776 C CA . VAL A 1 96 ? -3.057 -11.123 0.240 1.00 95.69 96 VAL A CA 1
ATOM 777 C C . VAL A 1 96 ? -1.920 -12.113 0.415 1.00 95.69 96 VAL A C 1
ATOM 779 O O . VAL A 1 96 ? -1.075 -11.942 1.297 1.00 95.69 96 VAL A O 1
ATOM 782 N N . THR A 1 97 ? -1.943 -13.160 -0.397 1.00 95.94 97 THR A N 1
ATOM 783 C CA . THR A 1 97 ? -0.957 -14.239 -0.370 1.00 95.94 97 THR A CA 1
ATOM 784 C C . THR A 1 97 ? 0.344 -13.815 -1.047 1.00 95.94 97 THR A C 1
ATOM 786 O O . THR A 1 97 ? 0.380 -12.868 -1.834 1.00 95.94 97 THR A O 1
ATOM 789 N N . ASP A 1 98 ? 1.429 -14.531 -0.762 1.00 96.19 98 ASP A N 1
ATOM 790 C CA . ASP A 1 98 ? 2.718 -14.277 -1.413 1.00 96.19 98 ASP A CA 1
ATOM 791 C C . ASP A 1 98 ? 2.666 -14.552 -2.921 1.00 96.19 98 ASP A C 1
ATOM 793 O O . ASP A 1 98 ? 3.336 -13.869 -3.692 1.00 96.19 98 ASP A O 1
ATOM 797 N N . ASP A 1 99 ? 1.827 -15.496 -3.352 1.00 97.31 99 ASP A N 1
ATOM 798 C CA . ASP A 1 99 ? 1.614 -15.790 -4.770 1.00 97.31 99 ASP A CA 1
ATOM 799 C C . ASP A 1 99 ? 0.923 -14.630 -5.490 1.00 97.31 99 ASP A C 1
ATOM 801 O O . ASP A 1 99 ? 1.287 -14.308 -6.616 1.00 97.31 99 ASP A O 1
ATOM 805 N N . GLU A 1 100 ? -0.015 -13.944 -4.835 1.00 97.12 100 GLU A N 1
ATOM 806 C CA . GLU A 1 100 ? -0.656 -12.748 -5.394 1.00 97.12 100 GLU A CA 1
ATOM 807 C C . GLU A 1 100 ? 0.308 -11.570 -5.490 1.00 97.12 100 GLU A C 1
ATOM 809 O O . GLU A 1 100 ? 0.300 -10.846 -6.485 1.00 97.12 100 GLU A O 1
ATOM 814 N N . VAL A 1 101 ? 1.172 -11.393 -4.484 1.00 97.12 101 VAL A N 1
ATOM 815 C CA . VAL A 1 101 ? 2.247 -10.396 -4.551 1.00 97.12 101 VAL A CA 1
ATOM 816 C C . VAL A 1 101 ? 3.190 -10.731 -5.706 1.00 97.12 101 VAL A C 1
ATOM 818 O O . VAL A 1 101 ? 3.475 -9.857 -6.519 1.00 97.12 101 VAL A O 1
ATOM 821 N N . ARG A 1 102 ? 3.629 -11.991 -5.830 1.00 95.88 102 ARG A N 1
ATOM 822 C CA . ARG A 1 102 ? 4.507 -12.431 -6.923 1.00 95.88 102 ARG A CA 1
ATOM 823 C C . ARG A 1 102 ? 3.861 -12.210 -8.286 1.00 95.88 102 ARG A C 1
ATOM 825 O O . ARG A 1 102 ? 4.498 -11.618 -9.148 1.00 95.88 102 ARG A O 1
ATOM 832 N N . ALA A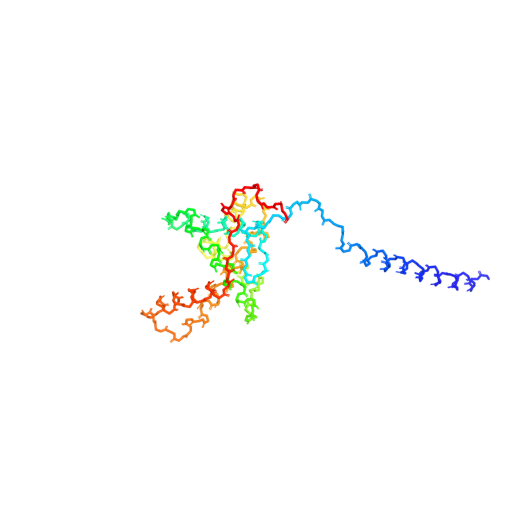 1 103 ? 2.610 -12.626 -8.460 1.00 96.06 103 ALA A N 1
ATOM 833 C CA . ALA A 1 103 ? 1.878 -12.465 -9.711 1.00 96.06 103 ALA A CA 1
ATOM 834 C C . ALA A 1 103 ? 1.761 -10.989 -10.112 1.00 96.06 103 ALA A C 1
ATOM 836 O O . ALA A 1 103 ? 1.922 -10.644 -11.281 1.00 96.06 103 ALA A O 1
ATOM 837 N N . GLU A 1 104 ? 1.535 -10.095 -9.147 1.00 95.38 104 GLU A N 1
ATOM 838 C CA . GLU A 1 104 ? 1.473 -8.663 -9.421 1.00 95.38 104 GLU A CA 1
ATOM 839 C C . GLU A 1 104 ? 2.847 -8.073 -9.769 1.00 95.38 104 GLU A C 1
ATOM 841 O O . GLU A 1 104 ? 2.952 -7.263 -10.690 1.00 95.38 104 GLU A O 1
ATOM 846 N N . ILE A 1 105 ? 3.919 -8.503 -9.096 1.00 94.56 105 ILE A N 1
ATOM 847 C CA . ILE A 1 105 ? 5.296 -8.132 -9.458 1.00 94.56 105 ILE A CA 1
ATOM 848 C C . ILE A 1 105 ? 5.606 -8.605 -10.879 1.00 94.56 105 ILE A C 1
ATOM 850 O O . ILE A 1 105 ? 6.075 -7.819 -11.703 1.00 94.56 105 ILE A O 1
ATOM 854 N N . GLU A 1 106 ? 5.293 -9.859 -11.197 1.00 94.38 106 GLU A N 1
ATOM 855 C CA . GLU A 1 106 ? 5.463 -10.408 -12.538 1.00 94.38 106 GLU A CA 1
ATOM 856 C C . GLU A 1 106 ? 4.701 -9.576 -13.568 1.00 94.38 106 GLU A C 1
ATOM 858 O O . GLU A 1 106 ? 5.275 -9.184 -14.583 1.00 94.38 106 GLU A O 1
ATOM 863 N N . ARG A 1 107 ? 3.450 -9.211 -13.277 1.00 93.06 107 ARG A N 1
ATOM 864 C CA . ARG A 1 107 ? 2.621 -8.370 -14.146 1.00 93.06 107 ARG A CA 1
ATOM 865 C C . ARG A 1 107 ? 3.221 -6.979 -14.369 1.00 93.06 107 ARG A C 1
ATOM 867 O O . ARG A 1 107 ? 3.205 -6.495 -15.498 1.00 93.06 107 ARG A O 1
ATOM 874 N N . ILE A 1 108 ? 3.734 -6.330 -13.322 1.00 91.00 108 ILE A N 1
ATOM 875 C CA . ILE A 1 108 ? 4.307 -4.973 -13.391 1.00 91.00 108 ILE A CA 1
ATOM 876 C C . ILE A 1 108 ? 5.620 -4.959 -14.180 1.00 91.00 108 ILE A C 1
ATOM 878 O O . ILE A 1 108 ? 5.863 -4.034 -14.952 1.00 91.00 108 ILE A O 1
ATOM 882 N N . PHE A 1 109 ? 6.469 -5.969 -13.987 1.00 93.00 109 PHE A N 1
ATOM 883 C CA . PHE A 1 109 ? 7.822 -6.009 -14.549 1.00 93.00 109 PHE A CA 1
ATOM 884 C C . PHE A 1 109 ? 7.953 -6.946 -15.755 1.00 93.00 109 PHE A C 1
ATOM 886 O O . PHE A 1 109 ? 9.064 -7.299 -16.152 1.00 93.00 109 PHE A O 1
ATOM 893 N N . SER A 1 110 ? 6.836 -7.337 -16.366 1.00 92.50 110 SER A N 1
ATOM 894 C CA . SER A 1 110 ? 6.843 -8.064 -17.633 1.00 92.50 110 SER A CA 1
ATOM 895 C C . SER A 1 110 ? 6.969 -7.123 -18.825 1.00 92.50 110 SER A C 1
ATOM 897 O O . SER A 1 110 ? 6.253 -6.131 -18.932 1.00 92.50 110 SER A O 1
ATOM 899 N N . LEU A 1 111 ? 7.836 -7.479 -19.773 1.00 87.12 111 LEU A N 1
ATOM 900 C CA . LEU A 1 111 ? 7.868 -6.889 -21.110 1.00 87.12 111 LEU A CA 1
ATOM 901 C C . LEU A 1 111 ? 7.385 -7.939 -22.107 1.00 87.12 111 LEU A C 1
ATOM 903 O O . LEU A 1 111 ? 7.916 -9.047 -22.151 1.00 87.12 111 LEU A O 1
ATOM 907 N N . ASN A 1 112 ? 6.371 -7.596 -22.905 1.00 86.31 112 ASN A N 1
ATOM 908 C CA . ASN A 1 112 ? 5.764 -8.501 -23.890 1.00 86.31 112 ASN A CA 1
ATOM 909 C C . ASN A 1 112 ? 5.286 -9.840 -23.290 1.00 86.31 112 ASN A C 1
ATOM 911 O O . ASN A 1 112 ? 5.396 -10.884 -23.925 1.00 86.31 112 ASN A O 1
ATOM 915 N N . GLY A 1 113 ? 4.773 -9.810 -22.055 1.00 87.75 113 GLY A N 1
ATOM 916 C CA . GLY A 1 113 ? 4.255 -10.994 -21.359 1.00 87.75 113 GLY A CA 1
ATOM 917 C C . GLY A 1 113 ? 5.310 -11.865 -20.669 1.00 87.75 113 GLY A C 1
ATOM 918 O O . GLY A 1 113 ? 4.938 -12.852 -20.043 1.00 87.75 113 GLY A O 1
ATOM 919 N N . THR A 1 114 ? 6.593 -11.496 -20.734 1.00 92.12 114 THR A N 1
ATOM 920 C CA . THR A 1 114 ? 7.679 -12.211 -20.049 1.00 92.12 114 THR A CA 1
ATOM 921 C C . THR A 1 114 ? 8.306 -11.325 -18.985 1.00 92.12 114 THR A C 1
ATOM 923 O O . THR A 1 114 ? 8.690 -10.186 -19.266 1.00 92.12 114 THR A O 1
ATOM 926 N N . PHE A 1 115 ? 8.460 -11.859 -17.774 1.00 94.56 115 PHE A N 1
ATOM 927 C CA . PHE A 1 115 ? 9.100 -11.152 -16.671 1.00 94.56 115 PHE A CA 1
ATOM 928 C C . PHE A 1 115 ? 10.528 -10.720 -17.025 1.00 94.56 115 PHE A C 1
ATOM 930 O O . PHE A 1 115 ? 11.352 -11.526 -17.465 1.00 94.56 115 PHE A O 1
ATOM 937 N N . ASN A 1 116 ? 10.835 -9.442 -16.811 1.00 95.25 116 ASN A N 1
ATOM 938 C CA . ASN A 1 116 ? 12.149 -8.877 -17.064 1.00 95.25 116 ASN A CA 1
ATOM 939 C C . ASN A 1 116 ? 12.896 -8.645 -15.741 1.00 95.25 116 ASN A C 1
ATOM 941 O O . ASN A 1 116 ? 12.746 -7.609 -15.090 1.00 95.25 116 ASN A O 1
ATOM 945 N N . GLN A 1 117 ? 13.758 -9.600 -15.384 1.00 94.19 117 GLN A N 1
ATOM 946 C CA . GLN A 1 117 ? 14.593 -9.535 -14.179 1.00 94.19 117 GLN A CA 1
ATOM 947 C C . GLN A 1 117 ? 15.469 -8.272 -14.138 1.00 94.19 117 GLN A C 1
ATOM 949 O O . GLN A 1 117 ? 15.575 -7.627 -13.101 1.00 94.19 117 GLN A O 1
ATOM 954 N N . HIS A 1 118 ? 16.071 -7.881 -15.266 1.00 94.00 118 HIS A N 1
ATOM 955 C CA . HIS A 1 118 ? 16.952 -6.713 -15.315 1.00 94.00 118 HIS A CA 1
ATOM 956 C C . HIS A 1 118 ? 16.196 -5.407 -15.029 1.00 94.00 118 HIS A C 1
ATOM 958 O O . HIS A 1 118 ? 16.701 -4.537 -14.313 1.00 94.00 118 HIS A O 1
ATOM 964 N N . LEU A 1 119 ? 14.975 -5.285 -15.558 1.00 92.25 119 LEU A N 1
ATOM 965 C CA . LEU A 1 119 ? 14.078 -4.168 -15.280 1.00 92.25 119 LEU A CA 1
ATOM 966 C C . LEU A 1 119 ? 13.708 -4.129 -13.794 1.00 92.25 119 LEU A C 1
ATOM 968 O O . LEU A 1 119 ? 13.827 -3.072 -13.173 1.00 92.25 119 LEU A O 1
ATOM 972 N N . TYR A 1 120 ? 13.317 -5.272 -13.224 1.00 93.12 120 TYR A N 1
ATOM 973 C CA . TYR A 1 120 ? 13.009 -5.387 -11.800 1.00 93.12 120 TYR A CA 1
ATOM 974 C C . TYR A 1 120 ? 14.199 -4.971 -10.925 1.00 93.12 120 TYR A C 1
ATOM 976 O O . TYR A 1 120 ? 14.060 -4.086 -10.081 1.00 93.12 120 TYR A O 1
ATOM 984 N N . ASP A 1 121 ? 15.389 -5.524 -11.167 1.00 93.56 121 ASP A N 1
ATOM 985 C CA . ASP A 1 121 ? 16.586 -5.243 -10.367 1.00 93.56 121 ASP A CA 1
ATOM 986 C C . ASP A 1 121 ? 17.008 -3.771 -10.458 1.00 93.56 121 ASP A C 1
ATOM 988 O O . ASP A 1 121 ? 17.335 -3.137 -9.449 1.00 93.56 121 ASP A O 1
ATOM 992 N N . THR A 1 122 ? 16.957 -3.195 -11.662 1.00 91.38 122 THR A N 1
ATOM 993 C CA . THR A 1 122 ? 17.285 -1.781 -11.897 1.00 91.38 122 THR A CA 1
ATOM 994 C C . THR A 1 122 ? 16.299 -0.864 -11.186 1.00 91.38 122 THR A C 1
ATOM 996 O O . THR A 1 122 ? 16.699 0.117 -10.545 1.00 91.38 122 THR A O 1
ATOM 999 N N . TRP A 1 123 ? 15.012 -1.202 -11.244 1.00 90.50 123 TRP A N 1
ATOM 1000 C CA . TRP A 1 123 ? 13.970 -0.455 -10.561 1.00 90.50 123 TRP A CA 1
ATOM 1001 C C . TRP A 1 123 ? 14.112 -0.571 -9.040 1.00 90.50 123 TRP A C 1
ATOM 1003 O O . TRP A 1 123 ? 14.071 0.440 -8.342 1.00 90.50 123 TRP A O 1
ATOM 1013 N N . MET A 1 124 ? 14.366 -1.771 -8.517 1.00 92.56 124 MET A N 1
ATOM 1014 C CA . MET A 1 124 ? 14.531 -2.029 -7.086 1.00 92.56 124 MET A CA 1
ATOM 1015 C C . MET A 1 124 ? 15.747 -1.297 -6.510 1.00 92.56 124 MET A C 1
ATOM 1017 O O . MET A 1 124 ? 15.673 -0.686 -5.440 1.00 92.56 124 MET A O 1
ATOM 1021 N N . LYS A 1 125 ? 16.866 -1.301 -7.241 1.00 91.06 125 LYS A N 1
ATOM 1022 C CA . LYS A 1 125 ? 18.085 -0.579 -6.861 1.00 91.06 125 LYS A CA 1
ATOM 1023 C C . LYS A 1 125 ? 17.846 0.928 -6.801 1.00 91.06 125 LYS A C 1
ATOM 1025 O O . LYS A 1 125 ? 18.226 1.567 -5.823 1.00 91.06 125 LYS A O 1
ATOM 1030 N N . THR A 1 126 ? 17.193 1.476 -7.824 1.00 87.94 126 THR A N 1
ATOM 1031 C CA . THR A 1 126 ? 16.927 2.918 -7.941 1.00 87.94 126 THR A CA 1
ATOM 1032 C C . THR A 1 126 ? 15.931 3.400 -6.890 1.00 87.94 126 THR A C 1
ATOM 1034 O O . THR A 1 126 ? 16.126 4.448 -6.280 1.00 87.94 126 THR A O 1
ATOM 1037 N N . ASN A 1 127 ? 14.877 2.622 -6.644 1.00 86.12 127 ASN A N 1
ATOM 1038 C CA . ASN A 1 127 ? 13.701 3.114 -5.934 1.00 86.12 127 ASN A CA 1
ATOM 1039 C C . ASN A 1 127 ? 13.567 2.593 -4.504 1.00 86.12 127 ASN A C 1
ATOM 1041 O O . ASN A 1 127 ? 12.992 3.272 -3.662 1.00 86.12 127 ASN A O 1
ATOM 1045 N N . PHE A 1 128 ? 14.127 1.429 -4.181 1.00 85.75 128 PHE A N 1
ATOM 1046 C CA . PHE A 1 128 ? 13.996 0.790 -2.865 1.00 85.75 128 PHE A CA 1
ATOM 1047 C C . PHE A 1 128 ? 15.347 0.396 -2.259 1.00 85.75 128 PHE A C 1
ATOM 1049 O O . PHE A 1 128 ? 15.389 -0.342 -1.280 1.00 85.75 128 PHE A O 1
ATOM 1056 N N . GLN A 1 129 ? 16.461 0.903 -2.804 1.00 87.38 129 GLN A N 1
ATOM 1057 C CA . GLN A 1 129 ? 17.818 0.620 -2.312 1.00 87.38 129 GLN A CA 1
ATOM 1058 C C . GLN A 1 129 ? 18.093 -0.888 -2.186 1.00 87.38 129 GLN A C 1
ATOM 1060 O O . GLN A 1 129 ? 18.727 -1.333 -1.230 1.00 87.38 129 GLN A O 1
ATOM 1065 N N . SER A 1 130 ? 17.573 -1.683 -3.125 1.00 84.00 130 SER A N 1
ATOM 1066 C CA . SER A 1 130 ? 17.703 -3.144 -3.096 1.00 84.00 130 SER A CA 1
ATOM 1067 C C . SER A 1 130 ? 17.097 -3.798 -1.843 1.00 84.00 130 SER A C 1
ATOM 1069 O O . SER A 1 130 ? 17.636 -4.781 -1.336 1.00 84.00 130 SER A O 1
ATOM 1071 N N . LYS A 1 131 ? 15.955 -3.286 -1.356 1.00 89.25 131 LYS A N 1
ATOM 1072 C CA . LYS A 1 131 ? 15.155 -3.889 -0.273 1.00 89.25 131 LYS A CA 1
ATOM 1073 C C . LYS A 1 131 ? 13.803 -4.425 -0.788 1.00 89.25 131 LYS A C 1
ATOM 1075 O O . LYS A 1 131 ? 12.776 -3.783 -0.564 1.00 89.25 131 LYS A O 1
ATOM 1080 N N . PRO A 1 132 ? 13.768 -5.619 -1.417 1.00 90.06 132 PRO A N 1
ATOM 1081 C CA . PRO A 1 132 ? 12.550 -6.208 -1.986 1.00 90.06 132 PRO A CA 1
ATOM 1082 C C . PRO A 1 132 ? 11.387 -6.303 -1.004 1.00 90.06 132 PRO A C 1
ATOM 1084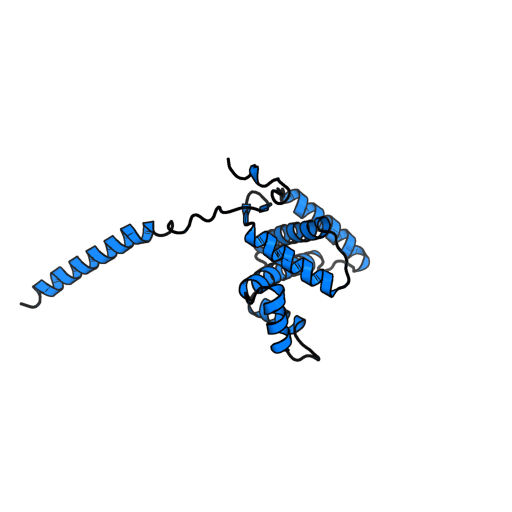 O O . PRO A 1 132 ? 10.262 -5.948 -1.337 1.00 90.06 132 PRO A O 1
ATOM 1087 N N . ARG A 1 133 ? 11.682 -6.681 0.246 1.00 91.56 133 ARG A N 1
ATOM 1088 C CA . ARG A 1 133 ? 10.682 -6.821 1.309 1.00 91.56 133 ARG A CA 1
ATOM 1089 C C . ARG A 1 133 ? 9.874 -5.539 1.516 1.00 91.56 133 ARG A C 1
ATOM 1091 O O . ARG A 1 133 ? 8.673 -5.605 1.718 1.00 91.56 133 ARG A O 1
ATOM 1098 N N . GLU A 1 134 ? 10.513 -4.371 1.477 1.00 90.62 134 GLU A N 1
ATOM 1099 C CA . GLU A 1 134 ? 9.814 -3.098 1.702 1.00 90.62 134 GLU A CA 1
ATOM 1100 C C . GLU A 1 134 ? 8.854 -2.786 0.545 1.00 90.62 134 GLU A C 1
ATOM 1102 O O . GLU A 1 134 ? 7.721 -2.366 0.765 1.00 90.62 134 GLU A O 1
ATOM 1107 N N . PHE A 1 135 ? 9.264 -3.070 -0.689 1.00 92.12 135 PHE A N 1
ATOM 1108 C CA . PHE A 1 135 ? 8.380 -2.949 -1.842 1.00 92.12 135 PHE A CA 1
ATOM 1109 C C . PHE A 1 135 ? 7.211 -3.942 -1.782 1.00 92.12 135 PHE A C 1
ATOM 1111 O O . PHE A 1 135 ? 6.059 -3.537 -1.929 1.00 92.12 135 PHE A O 1
ATOM 1118 N N . GLU A 1 136 ? 7.490 -5.219 -1.512 1.00 94.62 136 GLU A N 1
ATOM 1119 C CA . GLU A 1 136 ? 6.480 -6.275 -1.394 1.00 94.62 136 GLU A CA 1
ATOM 1120 C C . GLU A 1 136 ? 5.440 -5.958 -0.315 1.00 94.62 136 GLU A C 1
ATOM 1122 O O . GLU A 1 136 ? 4.245 -6.120 -0.547 1.00 94.62 136 GLU A O 1
ATOM 1127 N N . GLU A 1 137 ? 5.860 -5.459 0.853 1.00 94.12 137 GLU A N 1
ATOM 1128 C CA . GLU A 1 137 ? 4.929 -5.083 1.920 1.00 94.12 137 GLU A CA 1
ATOM 1129 C C . GLU A 1 137 ? 4.072 -3.862 1.555 1.00 94.12 137 GLU A C 1
ATOM 1131 O O . GLU A 1 137 ? 2.922 -3.780 1.992 1.00 94.12 137 GLU A O 1
ATOM 1136 N N . ALA A 1 138 ? 4.588 -2.901 0.783 1.00 93.50 138 ALA A N 1
ATOM 1137 C CA . ALA A 1 138 ? 3.786 -1.781 0.283 1.00 93.50 138 ALA A CA 1
ATOM 1138 C C . ALA A 1 138 ? 2.780 -2.248 -0.780 1.00 93.50 138 ALA A C 1
ATOM 1140 O O . ALA A 1 138 ? 1.591 -1.926 -0.699 1.00 93.50 138 ALA A O 1
ATOM 1141 N N . LEU A 1 139 ? 3.237 -3.081 -1.718 1.00 95.00 139 LEU A N 1
ATOM 1142 C CA . LEU A 1 139 ? 2.401 -3.691 -2.746 1.00 95.00 139 LEU A CA 1
ATOM 1143 C C . LEU A 1 139 ? 1.292 -4.547 -2.127 1.00 95.00 139 LEU A C 1
ATOM 1145 O O . LEU A 1 139 ? 0.138 -4.449 -2.535 1.00 95.00 139 LEU A O 1
ATOM 1149 N N . ARG A 1 140 ? 1.601 -5.321 -1.082 1.00 96.38 140 ARG A N 1
ATOM 1150 C CA . ARG A 1 140 ? 0.621 -6.133 -0.352 1.00 96.38 140 ARG A CA 1
ATOM 1151 C C . ARG A 1 140 ? -0.501 -5.281 0.251 1.00 96.38 140 ARG A C 1
ATOM 1153 O O . ARG A 1 140 ? -1.667 -5.644 0.118 1.00 96.38 140 ARG A O 1
ATOM 1160 N N . LYS A 1 141 ? -0.178 -4.132 0.864 1.00 95.00 141 LYS A N 1
ATOM 1161 C CA . LYS A 1 141 ? -1.182 -3.182 1.394 1.00 95.00 141 LYS A CA 1
ATOM 1162 C C . LYS A 1 141 ? -2.055 -2.597 0.281 1.00 95.00 141 LYS A C 1
ATOM 1164 O O . LYS A 1 141 ? -3.272 -2.481 0.444 1.00 95.00 141 LYS A O 1
ATOM 1169 N N . HIS A 1 142 ? -1.442 -2.263 -0.856 1.00 94.75 142 HIS A N 1
ATOM 1170 C CA . HIS A 1 142 ? -2.166 -1.787 -2.031 1.00 94.75 142 HIS A CA 1
ATOM 1171 C C . HIS A 1 142 ? -3.136 -2.857 -2.552 1.00 94.75 142 HIS A C 1
ATOM 1173 O O . HIS A 1 142 ? -4.326 -2.589 -2.696 1.00 94.75 142 HIS A O 1
ATOM 1179 N N . LEU A 1 143 ? -2.666 -4.092 -2.746 1.00 96.50 143 LEU A N 1
ATOM 1180 C CA . LEU A 1 143 ? -3.485 -5.215 -3.206 1.00 96.50 143 LEU A CA 1
ATOM 1181 C C . LEU A 1 143 ? -4.643 -5.525 -2.250 1.00 96.50 143 LEU A C 1
ATOM 1183 O O . LEU A 1 143 ? -5.765 -5.740 -2.705 1.00 96.50 143 LEU A O 1
ATOM 1187 N N . ALA A 1 144 ? -4.410 -5.491 -0.936 1.00 96.31 144 ALA A N 1
ATOM 1188 C CA . ALA A 1 144 ? -5.462 -5.699 0.059 1.00 96.31 144 ALA A CA 1
ATOM 1189 C C . ALA A 1 144 ? -6.547 -4.616 -0.042 1.00 96.31 144 ALA A C 1
ATOM 1191 O O . ALA A 1 144 ? -7.741 -4.920 -0.032 1.00 96.31 144 ALA A O 1
ATOM 1192 N N . SER A 1 145 ? -6.132 -3.360 -0.229 1.00 94.38 145 SER A N 1
ATOM 1193 C CA . SER A 1 145 ? -7.045 -2.232 -0.438 1.00 94.38 145 SER A CA 1
ATOM 1194 C C . SER A 1 145 ? -7.867 -2.389 -1.722 1.00 94.38 145 SER A C 1
ATOM 1196 O O . SER A 1 145 ? -9.070 -2.134 -1.720 1.00 94.38 145 SER A O 1
ATOM 1198 N N . GLN A 1 146 ? -7.246 -2.869 -2.805 1.00 94.31 146 GLN A N 1
ATOM 1199 C CA . GLN A 1 146 ? -7.927 -3.119 -4.079 1.00 94.31 146 GLN A CA 1
ATOM 1200 C C . GLN A 1 146 ? -8.920 -4.279 -3.990 1.00 94.31 146 GLN A C 1
ATOM 1202 O O . GLN A 1 146 ? -10.031 -4.172 -4.506 1.00 94.31 146 GLN A O 1
ATOM 1207 N N . LYS A 1 147 ? -8.564 -5.368 -3.299 1.00 95.75 147 LYS A N 1
ATOM 1208 C CA . LYS A 1 147 ? -9.488 -6.478 -3.029 1.00 95.75 147 LYS A CA 1
ATOM 1209 C C . LYS A 1 147 ? -10.719 -6.009 -2.267 1.00 95.75 147 LYS A C 1
ATOM 1211 O O . LYS A 1 147 ? -11.835 -6.282 -2.694 1.00 95.75 147 LYS A O 1
ATOM 1216 N N . LEU A 1 148 ? -10.511 -5.272 -1.177 1.00 95.88 148 LEU A N 1
ATOM 1217 C CA . LEU A 1 148 ? -11.598 -4.730 -0.368 1.00 95.88 148 LEU A CA 1
ATOM 1218 C C . LEU A 1 148 ? -12.504 -3.810 -1.198 1.00 95.88 148 LEU A C 1
ATOM 1220 O O . LEU A 1 148 ? -13.726 -3.928 -1.141 1.00 95.88 148 LEU A O 1
ATOM 1224 N N . ARG A 1 149 ? -11.915 -2.932 -2.021 1.00 94.94 149 ARG A N 1
ATOM 1225 C CA . ARG A 1 149 ? -12.666 -2.106 -2.973 1.00 94.94 149 ARG A CA 1
ATOM 1226 C C . ARG A 1 149 ? -13.505 -2.960 -3.922 1.00 94.94 149 ARG A C 1
ATOM 1228 O O . ARG A 1 149 ? -14.685 -2.681 -4.096 1.00 94.94 149 ARG A O 1
ATOM 1235 N N . ASN A 1 150 ? -12.909 -3.980 -4.533 1.00 95.25 150 ASN A N 1
ATOM 1236 C CA . ASN A 1 150 ? -13.602 -4.838 -5.491 1.00 95.25 150 ASN A CA 1
ATOM 1237 C C . ASN A 1 150 ? -14.758 -5.603 -4.838 1.00 95.25 150 ASN A C 1
ATOM 1239 O O . ASN A 1 150 ? -15.821 -5.684 -5.439 1.00 95.25 150 ASN A O 1
ATOM 1243 N N . GLN A 1 151 ? -14.586 -6.074 -3.601 1.00 95.56 151 GLN A N 1
ATOM 1244 C CA . GLN A 1 151 ? -15.662 -6.701 -2.831 1.00 95.56 151 GLN A CA 1
ATOM 1245 C C . GLN A 1 151 ? -16.824 -5.729 -2.579 1.00 95.56 151 GLN A C 1
ATOM 1247 O O . GLN A 1 151 ? -17.980 -6.095 -2.748 1.00 95.56 151 GLN A O 1
ATOM 1252 N N . TYR A 1 152 ? -16.548 -4.473 -2.213 1.00 95.12 152 TYR A N 1
ATOM 1253 C CA . TYR A 1 152 ? -17.609 -3.476 -2.013 1.00 95.12 152 TYR A CA 1
ATOM 1254 C C . TYR A 1 152 ? -18.332 -3.066 -3.299 1.00 95.12 152 TYR A C 1
ATOM 1256 O O . TYR A 1 152 ? -19.457 -2.575 -3.234 1.00 95.12 152 TYR A O 1
ATOM 1264 N N . LEU A 1 153 ? -17.681 -3.219 -4.451 1.00 96.44 153 LEU A N 1
ATOM 1265 C CA . LEU A 1 153 ? -18.229 -2.860 -5.759 1.00 96.44 153 LEU A CA 1
ATOM 1266 C C . LEU A 1 153 ? -18.793 -4.059 -6.525 1.00 96.44 153 LEU A C 1
ATOM 1268 O O . LEU A 1 153 ? -19.239 -3.907 -7.666 1.00 96.44 153 LEU A O 1
ATOM 1272 N N . GLU A 1 154 ? -18.789 -5.243 -5.919 1.00 96.44 154 GLU A N 1
ATOM 1273 C CA . GLU A 1 154 ? -19.395 -6.430 -6.500 1.00 96.44 154 GLU A CA 1
ATOM 1274 C C . GLU A 1 154 ? -20.898 -6.195 -6.717 1.00 96.44 154 GLU A C 1
ATOM 1276 O O . GLU A 1 154 ? -21.616 -5.744 -5.827 1.00 96.44 154 GLU A O 1
ATOM 1281 N N . GLY A 1 155 ? -21.374 -6.432 -7.942 1.00 95.62 155 GLY A N 1
ATOM 1282 C CA . GLY A 1 155 ? -22.770 -6.187 -8.322 1.00 95.62 155 GLY A CA 1
ATOM 1283 C C . GLY A 1 155 ? -23.171 -4.712 -8.481 1.00 95.62 155 GLY A C 1
ATOM 1284 O O . GLY A 1 155 ? -24.315 -4.446 -8.845 1.00 95.62 155 GLY A O 1
ATOM 1285 N N . VAL A 1 156 ? -22.265 -3.750 -8.262 1.00 96.50 156 VAL A N 1
ATOM 1286 C CA . VAL A 1 156 ? -22.544 -2.319 -8.473 1.00 96.50 156 VAL A CA 1
ATOM 1287 C C . VAL A 1 156 ? -22.400 -1.965 -9.964 1.00 96.50 156 VAL A C 1
ATOM 1289 O O . VAL A 1 156 ? -21.327 -2.230 -10.528 1.00 96.50 156 VAL A O 1
ATOM 1292 N N . PRO A 1 157 ? -23.423 -1.347 -10.598 1.00 96.31 157 PRO A N 1
ATOM 1293 C CA . PRO A 1 157 ? -23.357 -0.871 -11.983 1.00 96.31 157 PRO A CA 1
ATOM 1294 C C . PRO A 1 157 ? -22.226 0.135 -12.198 1.00 96.31 157 PRO A C 1
ATOM 1296 O O . PRO A 1 157 ? -21.963 0.958 -11.318 1.00 96.31 157 PRO A O 1
ATOM 1299 N N . ASP A 1 158 ? -21.568 0.089 -13.359 1.00 94.19 158 ASP A N 1
ATOM 1300 C CA . ASP A 1 158 ? -20.365 0.883 -13.644 1.00 94.19 158 ASP A CA 1
ATOM 1301 C C . ASP A 1 158 ? -20.583 2.390 -13.446 1.00 94.19 158 ASP A C 1
ATOM 1303 O O . ASP A 1 158 ? -19.736 3.064 -12.857 1.00 94.19 158 ASP A O 1
ATOM 1307 N N . GLU A 1 159 ? -21.746 2.900 -13.843 1.00 94.94 159 GLU A N 1
ATOM 1308 C CA . GLU A 1 159 ? -22.153 4.296 -13.687 1.00 94.94 159 GLU A CA 1
ATOM 1309 C C . GLU A 1 159 ? -22.253 4.751 -12.221 1.00 94.94 159 GLU A C 1
ATOM 1311 O O . GLU A 1 159 ? -22.019 5.921 -11.924 1.00 94.94 159 GLU A O 1
ATOM 1316 N N . ALA A 1 160 ? -22.536 3.832 -11.292 1.00 95.19 160 ALA A N 1
ATOM 1317 C CA . ALA A 1 160 ? -22.682 4.116 -9.864 1.00 95.19 160 ALA A CA 1
ATOM 1318 C C . ALA A 1 160 ? -21.407 3.817 -9.053 1.00 95.19 160 ALA A C 1
ATOM 1320 O O . ALA A 1 160 ? -21.289 4.243 -7.900 1.00 95.19 160 ALA A O 1
ATOM 1321 N N . ARG A 1 161 ? -20.426 3.101 -9.627 1.00 94.38 161 ARG A N 1
ATOM 1322 C CA . ARG A 1 161 ? -19.239 2.613 -8.896 1.00 94.38 161 ARG A CA 1
ATOM 1323 C C . ARG A 1 161 ? -18.448 3.720 -8.214 1.00 94.38 161 ARG A C 1
ATOM 1325 O O . ARG A 1 161 ? -18.013 3.538 -7.079 1.00 94.38 161 ARG A O 1
ATOM 1332 N N . ASN A 1 162 ? -18.256 4.853 -8.886 1.00 92.25 162 ASN A N 1
ATOM 1333 C CA . ASN A 1 162 ? -17.467 5.958 -8.340 1.00 92.25 162 ASN A CA 1
ATOM 1334 C C . ASN A 1 162 ? -18.149 6.603 -7.131 1.00 92.25 162 ASN A C 1
ATOM 1336 O O . ASN A 1 162 ? -17.493 6.827 -6.117 1.00 92.25 162 ASN A O 1
ATOM 1340 N N . GLU A 1 163 ? -19.457 6.852 -7.213 1.00 94.00 163 GLU A N 1
ATOM 1341 C CA . GLU A 1 163 ? -20.228 7.441 -6.117 1.00 94.00 163 GLU A CA 1
ATOM 1342 C C . GLU A 1 163 ? -20.286 6.498 -4.910 1.00 94.00 163 GLU A C 1
ATOM 1344 O O . GLU A 1 163 ? -19.975 6.901 -3.786 1.00 94.00 163 GLU A O 1
ATOM 1349 N N . VAL A 1 164 ? -20.611 5.221 -5.146 1.00 95.38 164 VAL A N 1
ATOM 1350 C CA . VAL A 1 164 ? -20.668 4.197 -4.093 1.00 95.38 164 VAL A CA 1
ATOM 1351 C C . VAL A 1 164 ? -19.310 4.054 -3.410 1.00 95.38 164 VAL A C 1
ATOM 1353 O O . VAL A 1 164 ? -19.235 4.057 -2.178 1.00 95.38 164 VAL A O 1
ATOM 1356 N N . TRP A 1 165 ? -18.228 3.984 -4.190 1.00 94.25 165 TRP A N 1
ATOM 1357 C CA . TRP A 1 165 ? -16.880 3.894 -3.641 1.00 94.25 165 TRP A CA 1
ATOM 1358 C C . TRP A 1 165 ? -16.501 5.135 -2.837 1.00 94.25 165 TRP A C 1
ATOM 1360 O O . TRP A 1 165 ? -16.000 5.001 -1.722 1.00 94.25 165 TRP A O 1
ATOM 1370 N N . PHE A 1 166 ? -16.770 6.330 -3.368 1.00 93.50 166 PHE A N 1
ATOM 1371 C CA . PHE A 1 166 ? -16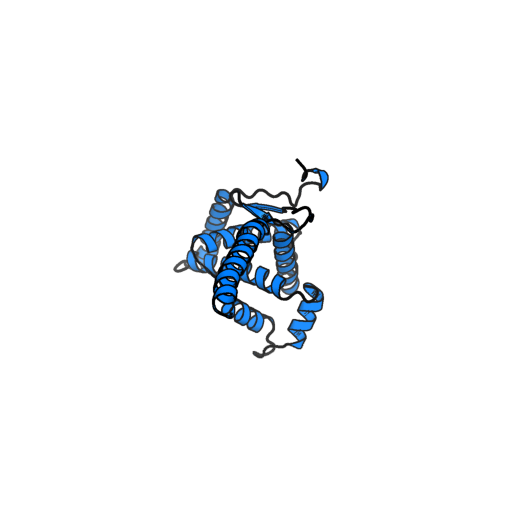.468 7.593 -2.699 1.00 93.50 166 PHE A CA 1
ATOM 1372 C C . PHE A 1 166 ? -17.189 7.707 -1.352 1.00 93.50 166 PHE A C 1
ATOM 1374 O O . PHE A 1 166 ? -16.579 8.030 -0.332 1.00 93.50 166 PHE A O 1
ATOM 1381 N N . LYS A 1 167 ? -18.479 7.360 -1.320 1.00 95.12 167 LYS A N 1
ATOM 1382 C CA . LYS A 1 167 ? -19.251 7.324 -0.078 1.00 95.12 167 LYS A CA 1
ATOM 1383 C C . LYS A 1 167 ? -18.671 6.311 0.906 1.00 95.12 167 LYS A C 1
ATOM 1385 O O . LYS A 1 167 ? -18.519 6.627 2.086 1.00 95.12 167 LYS A O 1
ATOM 1390 N N . LYS A 1 168 ? -18.316 5.111 0.430 1.00 94.81 168 LYS A N 1
ATOM 1391 C CA . LYS A 1 168 ? -17.797 4.056 1.303 1.00 94.81 168 LYS A CA 1
ATOM 1392 C C . LYS A 1 168 ? -16.438 4.409 1.889 1.00 94.81 168 LYS A C 1
ATOM 1394 O O . LYS A 1 168 ? -16.211 4.185 3.075 1.00 94.81 168 LYS A O 1
ATOM 1399 N N . ILE A 1 169 ? -15.537 4.977 1.093 1.00 94.12 169 ILE A N 1
ATOM 1400 C CA . ILE A 1 169 ? -14.228 5.360 1.609 1.00 94.12 169 ILE A CA 1
ATOM 1401 C C . ILE A 1 169 ? -14.322 6.522 2.598 1.00 94.12 169 ILE A C 1
ATOM 1403 O O . ILE A 1 169 ? -13.643 6.486 3.621 1.00 94.12 169 ILE A O 1
ATOM 1407 N N . ALA A 1 170 ? -15.197 7.501 2.351 1.00 93.00 170 ALA A N 1
ATOM 1408 C CA . ALA A 1 170 ? -15.448 8.586 3.295 1.00 93.00 170 ALA A CA 1
ATOM 1409 C C . ALA A 1 170 ? -15.971 8.054 4.642 1.00 93.00 170 ALA A C 1
ATOM 1411 O O . ALA A 1 170 ? -15.480 8.456 5.695 1.00 93.00 170 ALA A O 1
ATOM 1412 N N . GLU A 1 171 ? -16.907 7.099 4.611 1.00 94.88 171 GLU A N 1
ATOM 1413 C CA . GLU A 1 171 ? -17.411 6.403 5.803 1.00 94.88 171 GLU A CA 1
ATOM 1414 C C . GLU A 1 171 ? -16.278 5.696 6.567 1.00 94.88 171 GLU A C 1
ATOM 1416 O O . GLU A 1 171 ? -16.136 5.877 7.776 1.00 94.88 171 GLU A O 1
ATOM 1421 N N . LEU A 1 172 ? -15.444 4.920 5.866 1.00 94.38 172 LEU A N 1
ATOM 1422 C CA . LEU A 1 172 ? -14.338 4.181 6.479 1.00 94.38 172 LEU A CA 1
ATOM 1423 C C . LEU A 1 172 ? -13.295 5.113 7.101 1.00 94.38 172 LEU A C 1
ATOM 1425 O O . LEU A 1 172 ? -12.869 4.865 8.223 1.00 94.38 172 LEU A O 1
ATOM 1429 N N . ILE A 1 173 ? -12.907 6.187 6.409 1.00 92.25 173 ILE A N 1
ATOM 1430 C CA . ILE A 1 173 ? -11.945 7.170 6.928 1.00 92.25 173 ILE A CA 1
ATOM 1431 C C . ILE A 1 173 ? -12.501 7.863 8.175 1.00 92.25 173 ILE A C 1
ATOM 1433 O O . ILE A 1 173 ? -11.790 7.976 9.172 1.00 92.25 173 ILE A O 1
ATOM 1437 N N . ASN A 1 174 ? -13.769 8.280 8.148 1.00 91.44 174 ASN A N 1
ATOM 1438 C CA . ASN A 1 174 ? -14.403 8.938 9.289 1.00 91.44 174 ASN A CA 1
ATOM 1439 C C . ASN A 1 174 ? -14.455 8.020 10.522 1.00 91.44 174 ASN A C 1
ATOM 1441 O O . ASN A 1 174 ? -14.111 8.438 11.625 1.00 91.44 174 ASN A O 1
ATOM 1445 N N . ASN A 1 175 ? -14.818 6.750 10.327 1.00 91.50 175 ASN A N 1
ATOM 1446 C CA . ASN A 1 175 ? -14.874 5.756 11.404 1.00 91.50 175 ASN A CA 1
ATOM 1447 C C . ASN A 1 175 ? -13.486 5.334 11.901 1.00 91.50 175 ASN A C 1
ATOM 1449 O O . ASN A 1 175 ? -13.344 4.823 13.011 1.00 91.50 175 ASN A O 1
ATOM 1453 N N . ALA A 1 176 ? -12.459 5.507 11.073 1.00 90.19 176 ALA A N 1
ATOM 1454 C CA . ALA A 1 176 ? -11.105 5.120 11.409 1.00 90.19 176 ALA A CA 1
ATOM 1455 C C . ALA A 1 176 ? -10.395 6.125 12.321 1.00 90.19 176 ALA A C 1
ATOM 1457 O O . ALA A 1 176 ? -9.316 5.789 12.791 1.00 90.19 176 ALA A O 1
ATOM 1458 N N . HIS A 1 177 ? -10.959 7.311 12.590 1.00 89.06 177 HIS A N 1
ATOM 1459 C CA . HIS A 1 177 ? -10.363 8.321 13.479 1.00 89.06 177 HIS A CA 1
ATOM 1460 C C . HIS A 1 177 ? -8.860 8.518 13.211 1.00 89.06 177 HIS A C 1
ATOM 1462 O O . HIS A 1 177 ? -8.024 8.269 14.078 1.00 89.06 177 HIS A O 1
ATOM 1468 N N . VAL A 1 178 ? -8.512 8.861 11.966 1.00 88.88 178 VAL A N 1
ATOM 1469 C CA . VAL A 1 178 ? -7.111 9.020 11.559 1.00 88.88 178 VAL A CA 1
ATOM 1470 C C . VAL A 1 178 ? -6.498 10.211 12.290 1.00 88.88 178 VAL A C 1
ATOM 1472 O O . VAL A 1 178 ? -6.970 11.339 12.160 1.00 88.88 178 VAL A O 1
ATOM 1475 N N . GLU A 1 179 ? -5.419 9.955 13.018 1.00 88.31 179 GLU A N 1
ATOM 1476 C CA . GLU A 1 179 ? -4.581 10.976 13.632 1.00 88.31 179 GLU A CA 1
ATOM 1477 C C . GLU A 1 179 ? -3.272 11.056 12.848 1.00 88.31 179 GLU A C 1
ATOM 1479 O O . GLU A 1 179 ? -2.527 10.079 12.800 1.00 88.31 179 GLU A O 1
ATOM 1484 N N . ASP A 1 180 ? -2.990 12.195 12.217 1.00 85.94 180 ASP A N 1
ATOM 1485 C CA . ASP A 1 180 ? -1.781 12.390 11.415 1.00 85.94 180 ASP A CA 1
ATOM 1486 C C . ASP A 1 180 ? -0.748 13.228 12.183 1.00 85.94 180 ASP A C 1
ATOM 1488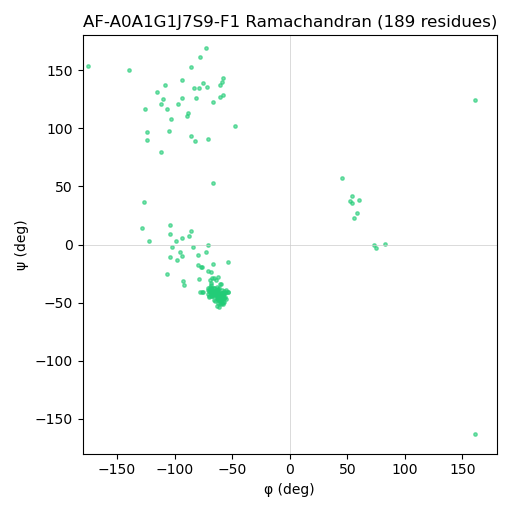 O O . ASP A 1 180 ? -0.905 14.437 12.348 1.00 85.94 180 ASP A O 1
ATOM 1492 N N . TYR A 1 181 ? 0.330 12.585 12.638 1.00 83.62 181 TYR A N 1
ATOM 1493 C CA . TYR A 1 181 ? 1.467 13.247 13.291 1.00 83.62 181 TYR A CA 1
ATOM 1494 C C . TYR A 1 181 ? 2.601 13.551 12.307 1.00 83.62 181 TYR A C 1
ATOM 1496 O O . TYR A 1 181 ? 3.583 14.197 12.669 1.00 83.62 181 TYR A O 1
ATOM 1504 N N . SER A 1 182 ? 2.497 13.083 11.062 1.00 69.69 182 SER A N 1
ATOM 1505 C CA . SER A 1 182 ? 3.527 13.222 10.032 1.00 69.69 182 SER A CA 1
ATOM 1506 C C . SER A 1 182 ? 3.646 14.654 9.495 1.00 69.69 182 SER A C 1
ATOM 1508 O O . SER A 1 182 ? 4.542 14.941 8.694 1.00 69.69 182 SER A O 1
ATOM 1510 N N . THR A 1 183 ? 2.737 15.537 9.909 1.00 68.50 183 THR A N 1
ATOM 1511 C CA . THR A 1 183 ? 2.713 16.977 9.623 1.00 68.50 183 THR A CA 1
ATOM 1512 C C . THR A 1 183 ? 3.150 17.826 10.822 1.00 68.50 183 THR A C 1
ATOM 1514 O O . THR A 1 183 ? 3.386 19.023 10.659 1.00 68.50 183 THR A O 1
ATOM 1517 N N . ALA A 1 184 ? 3.292 17.230 12.013 1.00 54.34 184 ALA A N 1
ATOM 1518 C CA . ALA A 1 184 ? 3.712 17.942 13.210 1.00 54.34 184 ALA A CA 1
ATOM 1519 C C . ALA A 1 184 ? 5.225 18.244 13.162 1.00 54.34 184 ALA A C 1
ATOM 1521 O O . ALA A 1 184 ? 6.010 17.387 12.743 1.00 54.34 184 ALA A O 1
ATOM 1522 N N . PRO A 1 185 ? 5.669 1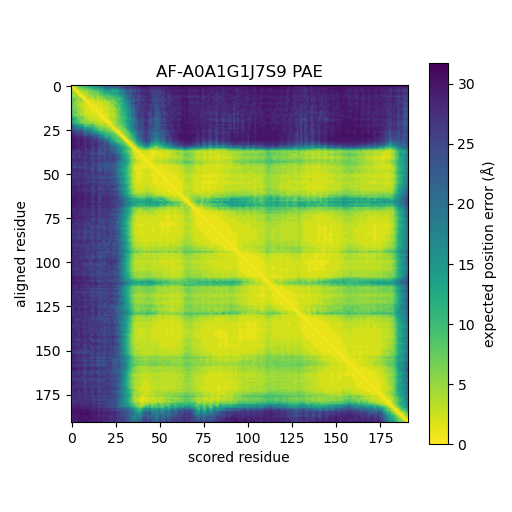9.442 13.591 1.00 45.44 185 P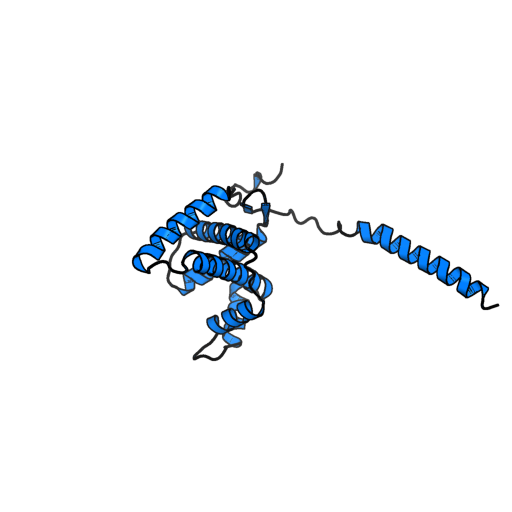RO A N 1
ATOM 1523 C CA . PRO A 1 185 ? 7.091 19.730 13.726 1.00 45.44 185 PRO A CA 1
ATOM 1524 C C . PRO A 1 185 ? 7.735 18.736 14.705 1.00 45.44 185 PRO A C 1
ATOM 1526 O O . PRO A 1 185 ? 7.138 18.379 15.725 1.00 45.44 185 PRO A O 1
ATOM 1529 N N . ALA A 1 186 ? 8.951 18.290 14.372 1.00 47.19 186 ALA A N 1
ATOM 1530 C CA . ALA A 1 186 ? 9.666 17.165 14.989 1.00 47.19 186 ALA A CA 1
ATOM 1531 C C . ALA A 1 186 ? 9.809 17.227 16.527 1.00 47.19 186 ALA A C 1
ATOM 1533 O O . ALA A 1 186 ? 10.077 16.206 17.157 1.00 47.19 186 ALA A O 1
ATOM 1534 N N . ASP A 1 187 ? 9.566 18.387 17.134 1.00 40.41 187 ASP A N 1
ATOM 1535 C CA . ASP A 1 187 ? 9.766 18.659 18.559 1.00 40.41 187 ASP A CA 1
ATOM 1536 C C . ASP A 1 187 ? 8.594 18.225 19.463 1.00 40.41 187 ASP A C 1
ATOM 1538 O O . ASP A 1 187 ? 8.670 18.363 20.680 1.00 40.41 187 ASP A O 1
ATOM 1542 N N . THR A 1 188 ? 7.502 17.687 18.907 1.00 45.56 188 THR A N 1
ATOM 1543 C CA . THR A 1 188 ? 6.309 17.285 19.689 1.00 45.56 188 THR A CA 1
ATOM 1544 C C . THR A 1 188 ? 6.178 15.780 19.941 1.00 45.56 188 THR A C 1
ATOM 1546 O O . THR A 1 188 ? 5.278 15.360 20.661 1.00 45.56 188 THR A O 1
ATOM 1549 N N . GLN A 1 189 ? 7.086 14.945 19.418 1.00 40.78 189 GLN A N 1
ATOM 1550 C CA . GLN A 1 189 ? 7.004 13.479 19.570 1.00 40.78 189 GLN A CA 1
ATOM 1551 C C . GLN A 1 189 ? 7.633 12.925 20.867 1.00 40.78 189 GLN A C 1
ATOM 1553 O O . GLN A 1 189 ? 7.792 11.711 20.999 1.00 40.78 189 GLN A O 1
ATOM 1558 N N . SER A 1 190 ? 7.974 13.778 21.837 1.00 40.06 190 SER A N 1
ATOM 1559 C CA . SER A 1 190 ? 8.478 13.364 23.152 1.00 40.06 190 SER A CA 1
ATOM 1560 C C . SER A 1 190 ? 7.627 13.941 24.281 1.00 40.06 190 SER A C 1
ATOM 1562 O O . SER A 1 190 ? 7.905 15.033 24.777 1.00 40.06 190 SER A O 1
ATOM 1564 N N . SER A 1 191 ? 6.596 13.212 24.699 1.00 35.19 191 SER A N 1
ATOM 1565 C CA . SER A 1 191 ? 5.963 13.332 26.021 1.00 35.19 191 SER A CA 1
ATOM 1566 C C . SER A 1 191 ? 5.269 12.024 26.374 1.00 35.19 191 SER A C 1
ATOM 1568 O O . SER A 1 191 ? 4.598 11.462 25.479 1.00 35.19 191 SER A O 1
#

Secondary structure (DSSP, 8-state):
--HHHHHHHHHHHHHHHHHHHHHHTTGGG--------EEEEETTEEEEHHHHHHHHHHHHHHHHTTT----HHHHHHHHHHHHHHHHHHHHTT----HHHHHHHHHHHTEETTEE-HHHHHHHHHHHHTT-HHHHHHHHHHHHHHHHHHHHHTTT--HHHHHHHHHHHHHHHHHHTT-EE-TTS-GGGS--

pLDDT: mean 83.77, std 16.09, range [35.19, 97.31]